Protein AF-F2LWE7-F1 (afdb_monomer)

Foldseek 3Di:
DEEAEAQLDQLLPQAQAAFEEAEDLPDQCLSVLSYDHYDNPDGPYYYYNDQPPGPHYDDDPDDADDAFEEEEFDASVVSSVVSNVPVSRHNYQYFHLKYKDWDDWDDDLPAQEEEEEDLVLLVLCVVPDPPCSCPNHAYEYEAPSRVVSVVVVVDDHPYYHHHDDDPVVVVVQLPDAQYEYRAAPDDDCSQVVRPRYDYIHTMYMDGDPCSLSRQLDAAGQEYEALALSSQVSNCVSVVHNVSLVRYNAYEYLDDRNQVSCVVVVHHHDYFPHNDPVRSVCVVVVD

Mean predicted aligned error: 6.1 Å

Structure (mmCIF, N/CA/C/O backbone):
data_AF-F2LWE7-F1
#
_entry.id   AF-F2LWE7-F1
#
loop_
_atom_site.group_PDB
_atom_site.id
_atom_site.type_symbol
_atom_site.label_atom_id
_atom_site.label_alt_id
_atom_site.label_comp_id
_atom_site.label_asym_id
_atom_site.label_entity_id
_atom_site.label_seq_id
_atom_site.pdbx_PDB_ins_code
_atom_site.Cartn_x
_atom_site.Cartn_y
_atom_site.Cartn_z
_atom_site.occupancy
_atom_site.B_iso_or_equiv
_atom_site.auth_seq_id
_atom_site.auth_comp_id
_atom_site.auth_asym_id
_atom_site.auth_atom_id
_atom_site.pdbx_PDB_model_num
ATOM 1 N N . MET A 1 1 ? 12.894 -23.315 -15.466 1.00 93.50 1 MET A N 1
ATOM 2 C CA . MET A 1 1 ? 12.042 -22.841 -16.584 1.00 93.50 1 MET A CA 1
ATOM 3 C C . MET A 1 1 ? 12.282 -21.354 -16.790 1.00 93.50 1 MET A C 1
ATOM 5 O O . MET A 1 1 ? 12.334 -20.634 -15.800 1.00 93.50 1 MET A O 1
ATOM 9 N N . ARG A 1 2 ? 12.442 -20.884 -18.025 1.00 96.00 2 ARG A N 1
ATOM 10 C CA . ARG A 1 2 ? 12.661 -19.473 -18.365 1.00 96.00 2 ARG A CA 1
ATOM 11 C C . ARG A 1 2 ? 11.415 -18.893 -19.034 1.00 96.00 2 ARG A C 1
ATOM 13 O O . ARG A 1 2 ? 10.915 -19.462 -20.002 1.00 96.00 2 ARG A O 1
ATOM 20 N N . ILE A 1 3 ? 10.922 -17.769 -18.517 1.00 96.81 3 ILE A N 1
ATOM 21 C CA . ILE A 1 3 ? 9.801 -17.027 -19.098 1.00 96.81 3 ILE A CA 1
ATOM 22 C C . ILE A 1 3 ? 10.301 -15.682 -19.626 1.00 96.81 3 ILE A C 1
ATOM 24 O O . ILE A 1 3 ? 10.761 -14.833 -18.859 1.00 96.81 3 ILE A O 1
ATOM 28 N N . GLY A 1 4 ? 10.159 -15.495 -20.933 1.00 96.88 4 GLY A N 1
ATOM 29 C CA . GLY A 1 4 ? 10.384 -14.233 -21.622 1.00 96.88 4 GLY A CA 1
ATOM 30 C C . GLY A 1 4 ? 9.152 -13.346 -21.548 1.00 96.88 4 GLY A C 1
ATOM 31 O O . GLY A 1 4 ? 8.049 -13.775 -21.890 1.00 96.88 4 GLY A O 1
ATOM 32 N N . VAL A 1 5 ? 9.325 -12.106 -21.109 1.00 95.56 5 VAL A N 1
ATOM 33 C CA . VAL A 1 5 ? 8.239 -11.137 -20.960 1.00 95.56 5 VAL A CA 1
ATOM 34 C C . VAL A 1 5 ? 8.552 -9.907 -21.791 1.00 95.56 5 VAL A C 1
ATOM 36 O O . VAL A 1 5 ? 9.535 -9.212 -21.544 1.00 95.56 5 VAL A O 1
ATOM 39 N N . ASP A 1 6 ? 7.687 -9.595 -22.749 1.00 92.31 6 ASP A N 1
ATOM 40 C CA . ASP A 1 6 ? 7.778 -8.357 -23.514 1.00 92.31 6 ASP A CA 1
ATOM 41 C C . ASP A 1 6 ? 7.734 -7.142 -22.574 1.00 92.31 6 ASP A C 1
ATOM 43 O O . ASP A 1 6 ? 6.830 -6.992 -21.746 1.00 92.31 6 ASP A O 1
ATOM 47 N N . ARG A 1 7 ? 8.712 -6.242 -22.718 1.00 89.12 7 ARG A N 1
ATOM 48 C CA . ARG A 1 7 ? 8.845 -5.030 -21.894 1.00 89.12 7 ARG A CA 1
ATOM 49 C C . ARG A 1 7 ? 7.626 -4.109 -21.927 1.00 89.12 7 ARG A C 1
ATOM 51 O O . ARG A 1 7 ? 7.433 -3.314 -21.012 1.00 89.12 7 ARG A O 1
ATOM 58 N N . HIS A 1 8 ? 6.810 -4.197 -22.970 1.00 87.94 8 HIS A N 1
ATOM 59 C CA . HIS A 1 8 ? 5.606 -3.404 -23.179 1.00 87.94 8 HIS A CA 1
ATOM 60 C C . HIS A 1 8 ? 4.324 -4.135 -22.764 1.00 87.94 8 HIS A C 1
ATOM 62 O O . HIS A 1 8 ? 3.244 -3.547 -22.842 1.00 87.94 8 HIS A O 1
ATOM 68 N N . LEU A 1 9 ? 4.406 -5.388 -22.302 1.00 91.25 9 LEU A N 1
ATOM 69 C CA . LEU A 1 9 ? 3.257 -6.118 -21.771 1.0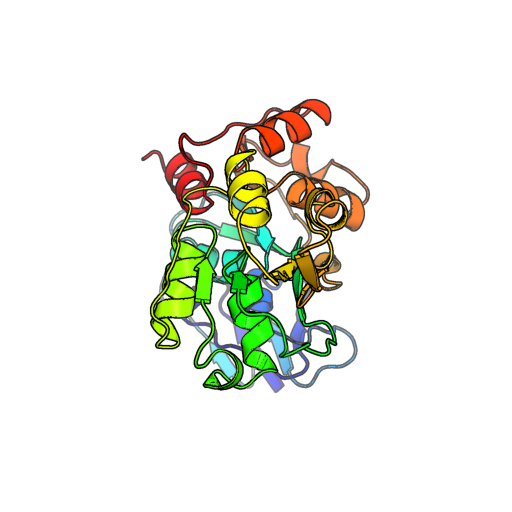0 91.25 9 LEU A CA 1
ATOM 70 C C . LEU A 1 9 ? 2.671 -5.367 -20.570 1.00 91.25 9 LEU A C 1
ATOM 72 O O . LEU A 1 9 ? 3.398 -5.074 -19.625 1.00 91.25 9 LEU A O 1
ATOM 76 N N . SER A 1 10 ? 1.371 -5.066 -20.563 1.00 91.31 10 SER A N 1
ATOM 77 C CA . SER A 1 10 ? 0.727 -4.526 -19.356 1.00 91.31 10 SER A CA 1
ATOM 78 C C . SER A 1 10 ? 0.723 -5.578 -18.244 1.00 91.31 10 SER A C 1
ATOM 80 O O . SER A 1 10 ? 0.410 -6.751 -18.473 1.00 91.31 10 SER A O 1
ATOM 82 N N . LEU A 1 11 ? 1.007 -5.146 -17.014 1.00 94.81 11 LEU A N 1
ATOM 83 C CA . LEU A 1 11 ? 0.999 -5.978 -15.815 1.00 94.81 11 LEU A CA 1
ATOM 84 C C . LEU A 1 11 ? -0.356 -6.664 -15.625 1.00 94.81 11 LEU A C 1
ATOM 86 O O . LEU A 1 11 ? -0.426 -7.726 -15.003 1.00 94.81 11 LEU A O 1
ATOM 90 N N . ARG A 1 12 ? -1.446 -6.113 -16.180 1.00 93.19 12 ARG A N 1
ATOM 91 C CA . ARG A 1 12 ? -2.775 -6.733 -16.107 1.00 93.19 12 ARG A CA 1
ATOM 92 C C . ARG A 1 12 ? -2.836 -8.121 -16.738 1.00 93.19 12 ARG A C 1
ATOM 94 O O . ARG A 1 12 ? -3.573 -8.958 -16.228 1.00 93.19 12 ARG A O 1
ATOM 101 N N . PHE A 1 13 ? -2.021 -8.375 -17.760 1.00 92.88 13 PHE A N 1
ATOM 102 C CA . PHE A 1 13 ? -1.948 -9.661 -18.459 1.00 92.88 13 PHE A CA 1
ATOM 103 C C . PHE A 1 13 ? -0.868 -10.595 -17.910 1.00 92.88 13 PHE A C 1
ATOM 105 O O . PHE A 1 13 ? -0.841 -11.772 -18.258 1.00 92.88 13 PHE A O 1
ATOM 112 N N . PHE A 1 14 ? 0.012 -10.096 -17.042 1.00 95.25 14 PHE A N 1
ATOM 113 C CA . PHE A 1 14 ? 1.017 -10.925 -16.393 1.00 95.25 14 PHE A CA 1
ATOM 114 C C . PHE A 1 14 ? 0.385 -11.735 -15.239 1.00 95.25 14 PHE A C 1
ATOM 116 O O . PHE A 1 14 ? -0.351 -11.156 -14.424 1.00 95.25 14 PHE A O 1
ATOM 123 N N . PRO A 1 15 ? 0.616 -13.059 -15.157 1.00 94.44 15 PRO A N 1
ATOM 124 C CA . PRO A 1 15 ? 0.019 -13.908 -14.128 1.00 94.44 15 PRO A CA 1
ATOM 125 C C . PRO A 1 15 ? 0.669 -13.703 -12.752 1.00 94.44 15 PRO A C 1
ATOM 127 O O . PRO A 1 15 ? 1.770 -13.172 -12.636 1.00 94.44 15 PRO A O 1
ATOM 130 N N . ASN A 1 16 ? -0.013 -14.157 -11.697 1.00 95.50 16 ASN A N 1
ATOM 131 C CA . ASN A 1 16 ? 0.610 -14.302 -10.380 1.00 95.5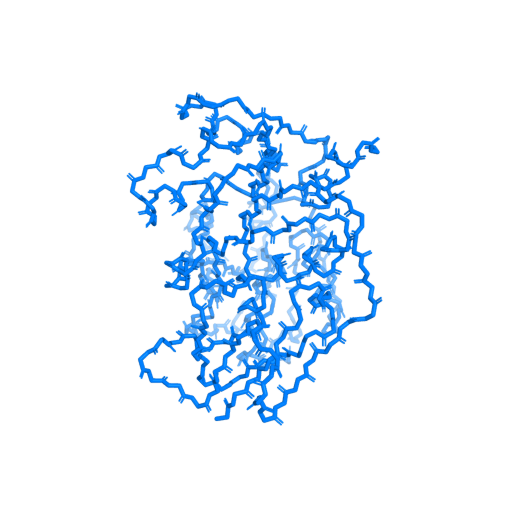0 16 ASN A CA 1
ATOM 132 C C . ASN A 1 16 ? 1.503 -15.548 -10.365 1.00 95.50 16 ASN A C 1
ATOM 134 O O . ASN A 1 16 ? 1.083 -16.606 -10.834 1.00 95.50 16 ASN A O 1
ATOM 138 N N . ILE A 1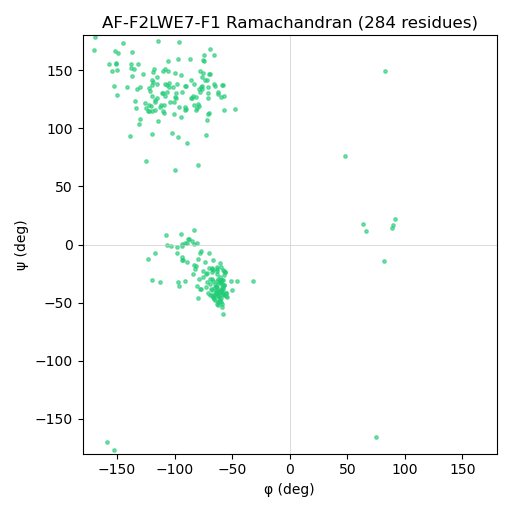 17 ? 2.701 -15.430 -9.791 1.00 95.06 17 ILE A N 1
ATOM 139 C CA . ILE A 1 17 ? 3.690 -16.506 -9.701 1.00 95.06 17 ILE A CA 1
ATOM 140 C C . ILE A 1 17 ? 4.011 -16.782 -8.226 1.00 95.06 17 ILE A C 1
ATOM 142 O O . ILE A 1 17 ? 4.494 -15.906 -7.505 1.00 95.06 17 ILE A O 1
ATOM 146 N N . ASP A 1 18 ? 3.737 -18.012 -7.784 1.00 93.50 18 ASP A N 1
ATOM 147 C CA . ASP A 1 18 ? 3.892 -18.462 -6.384 1.00 93.50 18 ASP A CA 1
ATOM 148 C C . ASP A 1 18 ? 5.085 -19.420 -6.172 1.00 93.50 18 ASP A C 1
ATOM 150 O O . ASP A 1 18 ? 5.250 -20.006 -5.108 1.00 93.50 18 ASP A O 1
ATOM 154 N N . VAL A 1 19 ? 5.931 -19.600 -7.190 1.00 94.12 19 VAL A N 1
ATOM 155 C CA . VAL A 1 19 ? 7.186 -20.378 -7.098 1.00 94.12 19 VAL A CA 1
ATOM 156 C C . VAL A 1 19 ? 8.380 -19.459 -6.829 1.00 94.12 19 VAL A C 1
ATOM 158 O O . VAL A 1 19 ? 8.212 -18.237 -6.829 1.00 94.12 19 VAL A O 1
ATOM 161 N N . LYS A 1 20 ? 9.582 -20.007 -6.595 1.00 95.50 20 LYS A N 1
ATOM 162 C CA . LYS A 1 20 ? 10.792 -19.179 -6.470 1.00 95.50 20 LYS A CA 1
ATOM 163 C C . LYS A 1 20 ? 11.184 -18.595 -7.825 1.00 95.50 20 LYS A C 1
ATOM 165 O O . LYS A 1 20 ? 11.344 -19.338 -8.796 1.00 95.50 20 LYS A O 1
ATOM 170 N N . VAL A 1 21 ? 11.335 -17.274 -7.882 1.00 96.81 21 VAL A N 1
ATOM 171 C CA . VAL A 1 21 ? 11.549 -16.509 -9.114 1.00 96.81 21 VAL A CA 1
ATOM 172 C C . VAL A 1 21 ? 12.901 -15.806 -9.100 1.00 96.81 21 VAL A C 1
ATOM 174 O O . VAL A 1 21 ? 13.112 -14.870 -8.331 1.00 96.81 21 VAL A O 1
ATOM 177 N N . GLY A 1 22 ? 13.770 -16.206 -10.022 1.00 96.69 22 GLY A N 1
ATOM 178 C CA . GLY A 1 22 ? 14.940 -15.445 -10.442 1.00 96.69 22 GLY A CA 1
ATOM 179 C C . GLY A 1 22 ? 14.568 -14.469 -11.549 1.00 96.69 22 GLY A C 1
ATOM 180 O O . GLY A 1 22 ? 13.533 -14.614 -12.205 1.00 96.69 22 GLY A O 1
ATOM 181 N N . PHE A 1 23 ? 15.384 -13.443 -11.757 1.00 96.38 23 PHE A N 1
ATOM 182 C CA . PHE A 1 23 ? 15.072 -12.408 -12.736 1.00 96.38 23 PHE A CA 1
ATOM 183 C C . PHE A 1 23 ? 16.320 -11.779 -13.345 1.00 96.38 23 PHE A C 1
ATOM 185 O O . PHE A 1 23 ? 17.353 -11.650 -12.702 1.00 96.38 23 PHE A O 1
ATOM 192 N N . GLU A 1 24 ? 16.221 -11.327 -14.586 1.00 94.62 24 GLU A N 1
ATOM 193 C CA . GLU A 1 24 ? 17.289 -10.583 -15.245 1.00 94.62 24 GLU A CA 1
ATOM 194 C C . GLU A 1 24 ? 17.465 -9.185 -14.622 1.00 94.62 24 GLU A C 1
ATOM 196 O O . GLU A 1 24 ? 16.504 -8.544 -14.181 1.00 94.62 24 GLU A O 1
ATOM 201 N N . ASN A 1 25 ? 18.699 -8.672 -14.591 1.00 90.38 25 ASN A N 1
ATOM 202 C CA . ASN A 1 25 ? 18.999 -7.375 -13.974 1.00 90.38 25 ASN A CA 1
ATOM 203 C C . ASN A 1 25 ? 18.187 -6.223 -14.587 1.00 90.38 25 ASN A C 1
ATOM 205 O O . ASN A 1 25 ? 17.613 -5.426 -13.845 1.00 90.38 25 ASN A O 1
ATOM 209 N N . ASN A 1 26 ? 18.076 -6.188 -15.915 1.00 90.12 26 ASN A N 1
ATOM 210 C CA . ASN A 1 26 ? 17.328 -5.184 -16.681 1.00 90.12 26 ASN A CA 1
ATOM 211 C C . ASN A 1 26 ? 15.805 -5.445 -16.731 1.00 90.12 26 ASN A C 1
ATOM 213 O O . ASN A 1 26 ? 15.097 -4.684 -17.388 1.00 90.12 26 ASN A O 1
ATOM 217 N N . LEU A 1 27 ? 15.298 -6.506 -16.082 1.00 94.06 27 LEU A N 1
ATOM 218 C CA . LEU A 1 27 ? 13.866 -6.793 -16.046 1.00 94.06 27 LEU A CA 1
ATOM 219 C C . LEU A 1 27 ? 13.138 -5.644 -15.352 1.00 94.06 27 LEU A C 1
ATOM 221 O O . LEU A 1 27 ? 13.486 -5.285 -14.220 1.00 94.06 27 LEU A O 1
ATOM 225 N N . ASP A 1 28 ? 12.088 -5.141 -15.994 1.00 93.00 28 ASP A N 1
ATOM 226 C CA . ASP A 1 28 ? 11.162 -4.184 -15.411 1.00 93.00 28 ASP A CA 1
ATOM 227 C C . ASP A 1 28 ? 10.551 -4.761 -14.127 1.00 93.00 28 ASP A C 1
ATOM 229 O O . ASP A 1 28 ? 9.840 -5.775 -14.112 1.00 93.00 28 ASP A O 1
ATOM 233 N N . LYS A 1 29 ? 10.852 -4.096 -13.011 1.00 94.06 29 LYS A N 1
ATOM 234 C CA . LYS A 1 29 ? 10.517 -4.580 -11.673 1.00 94.06 29 LYS A CA 1
ATOM 235 C C . LYS A 1 29 ? 9.012 -4.619 -11.429 1.00 94.06 29 LYS A C 1
ATOM 237 O O . LYS A 1 29 ? 8.584 -5.307 -10.505 1.00 94.06 29 LYS A O 1
ATOM 242 N N . ARG A 1 30 ? 8.176 -3.999 -12.271 1.00 94.88 30 ARG A N 1
ATOM 243 C CA . ARG A 1 30 ? 6.719 -4.148 -12.148 1.00 94.88 30 ARG A CA 1
ATOM 244 C C . ARG A 1 30 ? 6.236 -5.585 -12.284 1.00 94.88 30 ARG A C 1
ATOM 246 O O . ARG A 1 30 ? 5.296 -5.957 -11.590 1.00 94.88 30 ARG A O 1
ATOM 253 N N . PHE A 1 31 ? 6.900 -6.423 -13.081 1.00 96.12 31 PHE A N 1
ATOM 254 C CA . PHE A 1 31 ? 6.537 -7.843 -13.186 1.00 96.12 31 PHE A CA 1
ATOM 255 C C . PHE A 1 31 ? 6.806 -8.609 -11.885 1.00 96.12 31 PHE A C 1
ATOM 257 O O . PHE A 1 31 ? 6.058 -9.521 -11.527 1.00 96.12 31 PHE A O 1
ATOM 264 N N . LEU A 1 32 ? 7.806 -8.178 -11.110 1.00 95.88 32 LEU A N 1
ATOM 265 C CA . LEU A 1 32 ? 8.104 -8.758 -9.803 1.00 95.88 32 LEU A CA 1
ATOM 266 C C . LEU A 1 32 ? 7.007 -8.486 -8.767 1.00 95.88 32 LEU A C 1
ATOM 268 O O . LEU A 1 32 ? 6.872 -9.256 -7.823 1.00 95.88 32 LEU A O 1
ATOM 272 N N . LEU A 1 33 ? 6.158 -7.468 -8.959 1.00 95.62 33 LEU A N 1
ATOM 273 C CA . LEU A 1 33 ? 5.026 -7.209 -8.059 1.00 95.62 33 LEU A CA 1
ATOM 274 C C . LEU A 1 33 ? 4.074 -8.408 -7.944 1.00 95.62 33 LEU A C 1
ATOM 276 O O . LEU A 1 33 ? 3.474 -8.615 -6.893 1.00 95.62 33 LEU A O 1
ATOM 280 N N . LYS A 1 34 ? 3.952 -9.211 -9.007 1.00 95.69 34 LYS A N 1
ATOM 281 C CA . LYS A 1 34 ? 3.113 -10.418 -9.048 1.00 95.69 34 LYS A CA 1
ATOM 282 C C . LYS A 1 34 ? 3.872 -11.710 -8.722 1.00 95.69 34 LYS A C 1
ATOM 284 O O . LYS A 1 34 ? 3.314 -12.798 -8.858 1.00 95.69 34 LYS A O 1
ATOM 289 N N . CYS A 1 35 ? 5.116 -11.597 -8.263 1.00 94.81 35 CYS A N 1
ATOM 290 C CA . CYS A 1 35 ? 5.940 -12.707 -7.793 1.00 94.81 35 CYS A CA 1
ATOM 291 C C . CYS A 1 35 ? 6.021 -12.678 -6.258 1.00 94.81 35 CYS A C 1
ATOM 293 O O . CYS A 1 35 ? 6.142 -11.609 -5.654 1.00 94.81 35 CYS A O 1
ATOM 295 N N . LYS A 1 36 ? 5.936 -13.847 -5.613 1.00 87.75 36 LYS A N 1
ATOM 296 C CA . LYS A 1 36 ? 5.974 -13.951 -4.140 1.00 87.75 36 LYS A CA 1
ATOM 297 C C . LYS A 1 36 ? 7.342 -14.296 -3.550 1.00 87.75 36 LYS A C 1
ATOM 299 O O . LYS A 1 36 ? 7.628 -13.862 -2.445 1.00 87.75 36 LYS A O 1
ATOM 304 N N . ASN A 1 37 ? 8.166 -15.072 -4.254 1.00 88.31 37 ASN A N 1
ATOM 305 C CA . ASN A 1 37 ? 9.415 -15.622 -3.713 1.00 88.31 37 ASN A CA 1
ATOM 306 C C . ASN A 1 37 ? 10.601 -15.245 -4.608 1.00 88.31 37 ASN A C 1
ATOM 308 O O . ASN A 1 37 ? 11.109 -16.075 -5.355 1.00 88.31 37 ASN A O 1
ATOM 312 N N . ILE A 1 38 ? 10.992 -13.974 -4.593 1.00 92.69 38 ILE A N 1
ATOM 313 C CA . ILE A 1 38 ? 12.023 -13.448 -5.492 1.00 92.69 38 ILE A CA 1
ATOM 314 C C . ILE A 1 38 ? 13.425 -13.739 -4.930 1.00 92.69 38 ILE A C 1
ATOM 316 O O . ILE A 1 38 ? 13.758 -13.266 -3.844 1.00 92.69 38 ILE A O 1
ATOM 320 N N . ASP A 1 39 ? 14.248 -14.472 -5.681 1.00 90.25 39 ASP A N 1
ATOM 321 C CA . ASP A 1 39 ? 15.609 -14.875 -5.301 1.00 90.25 39 ASP A CA 1
ATOM 322 C C . ASP A 1 39 ? 16.490 -15.019 -6.556 1.00 90.25 39 ASP A C 1
ATOM 324 O O . ASP A 1 39 ? 16.106 -15.673 -7.523 1.00 90.25 39 ASP A O 1
ATOM 328 N N . GLN A 1 40 ? 17.660 -14.377 -6.561 1.00 86.19 40 GLN A N 1
ATOM 329 C CA . GLN A 1 40 ? 18.588 -14.383 -7.700 1.00 86.19 40 GLN A CA 1
ATOM 330 C C . GLN A 1 40 ? 19.420 -15.666 -7.795 1.00 86.19 40 GLN A C 1
ATOM 332 O O . GLN A 1 40 ? 19.793 -16.070 -8.895 1.00 86.19 40 GLN A O 1
ATOM 337 N N . ASP A 1 41 ? 19.699 -16.306 -6.662 1.00 88.06 41 ASP A N 1
ATOM 338 C CA . ASP A 1 41 ? 20.669 -17.392 -6.561 1.00 88.06 41 ASP A CA 1
ATOM 339 C C . ASP A 1 41 ? 19.987 -18.764 -6.640 1.00 88.06 41 ASP A C 1
ATOM 341 O O . ASP A 1 41 ? 20.534 -19.704 -7.218 1.00 88.06 41 ASP A O 1
ATOM 345 N N . GLN A 1 42 ? 18.781 -18.894 -6.073 1.00 91.69 42 GLN A N 1
ATOM 346 C CA . GLN A 1 42 ? 18.032 -20.154 -6.041 1.00 91.69 42 GLN A CA 1
ATOM 347 C C . GLN A 1 42 ? 16.584 -19.975 -6.503 1.00 91.69 42 GLN A C 1
ATOM 349 O O . GLN A 1 42 ? 15.721 -19.542 -5.739 1.00 91.69 42 GLN A O 1
ATOM 354 N N . TYR A 1 43 ? 16.296 -20.395 -7.736 1.00 95.25 43 TYR A N 1
ATOM 355 C CA . TYR A 1 43 ? 14.986 -20.223 -8.360 1.00 95.25 43 TYR A CA 1
ATOM 356 C C . TYR A 1 43 ? 14.502 -21.458 -9.127 1.00 95.25 43 TYR A C 1
ATOM 358 O O . TYR A 1 43 ? 15.288 -22.219 -9.688 1.00 95.25 43 TYR A O 1
ATOM 366 N N . ASP A 1 44 ? 13.179 -21.605 -9.207 1.00 95.81 44 ASP A N 1
ATOM 367 C CA . ASP A 1 44 ? 12.506 -22.617 -10.034 1.00 95.81 44 ASP A CA 1
ATOM 368 C C . ASP A 1 44 ? 12.189 -22.053 -11.437 1.00 95.81 44 ASP A C 1
ATOM 370 O O . ASP A 1 44 ? 12.180 -22.756 -12.460 1.00 95.81 44 ASP A O 1
ATOM 374 N N . LEU A 1 45 ? 11.937 -20.741 -11.483 1.00 96.38 45 LEU A N 1
ATOM 375 C CA . LEU A 1 45 ? 11.509 -19.981 -12.651 1.00 96.38 45 LEU A CA 1
ATOM 376 C C . LEU A 1 45 ? 12.383 -18.737 -12.816 1.00 96.38 45 LEU A C 1
ATOM 378 O O . LEU A 1 45 ? 12.625 -18.028 -11.847 1.00 96.38 45 LEU A O 1
ATOM 382 N N . PHE A 1 46 ? 12.829 -18.446 -14.036 1.00 96.62 46 PHE A N 1
ATOM 383 C CA . PHE A 1 46 ? 13.625 -17.257 -14.345 1.00 96.62 46 PHE A CA 1
ATOM 384 C C . PHE A 1 46 ? 12.873 -16.309 -15.286 1.00 96.62 46 PHE A C 1
ATOM 386 O O . PHE A 1 46 ? 12.439 -16.733 -16.358 1.00 96.62 46 PHE A O 1
ATOM 393 N N . LEU A 1 47 ? 12.724 -15.040 -14.900 1.00 97.19 47 LEU A N 1
ATOM 394 C CA . LEU A 1 47 ? 12.081 -13.987 -15.696 1.00 97.19 47 LEU A CA 1
ATOM 395 C C . LEU A 1 47 ? 13.106 -13.128 -16.440 1.00 97.19 47 LEU A C 1
ATOM 397 O O . LEU A 1 47 ? 14.120 -12.728 -15.876 1.00 97.19 47 LEU A O 1
ATOM 401 N N . THR A 1 48 ? 12.824 -12.786 -17.693 1.00 96.25 48 THR A N 1
ATOM 402 C CA . THR A 1 48 ? 13.736 -12.013 -18.553 1.00 96.25 48 THR A CA 1
ATOM 403 C C . THR A 1 48 ? 12.955 -11.192 -19.580 1.00 96.25 48 THR A C 1
ATOM 405 O O . THR A 1 48 ? 11.813 -11.529 -19.895 1.00 96.25 48 THR A O 1
ATOM 408 N N . HIS A 1 49 ? 13.552 -10.112 -20.092 1.00 94.94 49 HIS A N 1
ATOM 409 C CA . HIS A 1 49 ? 12.992 -9.391 -21.245 1.00 94.94 49 HIS A CA 1
ATOM 410 C C . HIS A 1 49 ? 13.369 -10.009 -22.589 1.00 94.94 49 HIS A C 1
ATOM 412 O O . HIS A 1 49 ? 12.717 -9.731 -23.595 1.00 94.94 49 HIS A O 1
ATOM 418 N N . ASP A 1 50 ? 14.396 -10.850 -22.607 1.00 92.31 50 ASP A N 1
ATOM 419 C CA . ASP A 1 50 ? 14.739 -11.667 -23.758 1.00 92.31 50 ASP A CA 1
ATOM 420 C C . ASP A 1 50 ? 13.671 -12.752 -23.942 1.00 92.31 50 ASP A C 1
ATOM 422 O O . ASP A 1 50 ?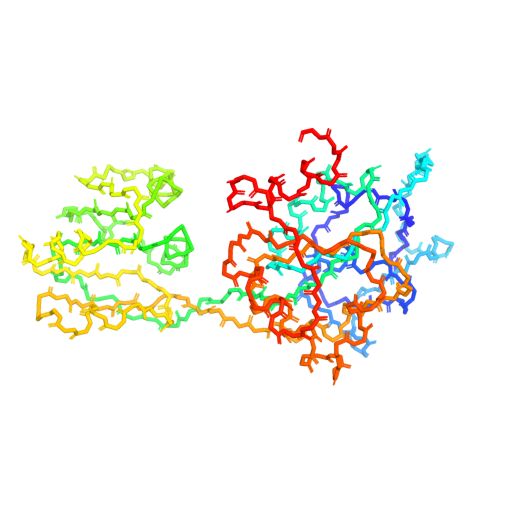 13.477 -13.616 -23.088 1.00 92.31 50 ASP A O 1
ATOM 426 N N . VAL A 1 51 ? 12.926 -12.659 -25.042 1.00 90.62 51 VAL A N 1
ATOM 427 C CA . VAL A 1 51 ? 11.862 -13.609 -25.390 1.00 90.62 51 VAL A CA 1
ATOM 428 C C . VAL A 1 51 ? 12.363 -14.746 -26.276 1.00 90.62 51 VAL A C 1
ATOM 430 O O . VAL A 1 51 ? 11.654 -15.742 -26.438 1.00 90.62 51 VAL A O 1
ATOM 433 N N . GLU A 1 52 ? 13.563 -14.628 -26.844 1.00 90.25 52 GLU A N 1
ATOM 434 C CA . GLU A 1 52 ? 14.119 -15.634 -27.740 1.00 90.25 52 GLU A CA 1
ATOM 435 C C . GLU A 1 52 ? 14.641 -16.832 -26.937 1.00 90.25 52 GLU A C 1
ATOM 437 O O . GLU A 1 52 ? 15.266 -16.700 -25.888 1.00 90.25 52 GLU A O 1
ATOM 442 N N . GLY A 1 53 ? 14.334 -18.047 -27.401 1.00 85.88 53 GLY A N 1
ATOM 443 C CA . GLY A 1 53 ? 14.795 -19.279 -26.748 1.00 85.88 53 GLY A CA 1
ATOM 444 C C . GLY A 1 53 ? 14.226 -19.542 -25.345 1.00 85.88 53 GLY A C 1
ATOM 445 O O . GLY A 1 53 ? 14.723 -20.430 -24.656 1.00 85.88 53 GLY A O 1
ATOM 446 N N . CYS A 1 54 ? 13.203 -18.800 -24.906 1.00 93.50 54 CYS A N 1
ATOM 447 C CA . CYS A 1 54 ? 12.506 -19.060 -23.645 1.00 93.50 54 CYS A CA 1
ATOM 448 C C . CYS A 1 54 ? 11.513 -20.225 -23.759 1.00 93.50 54 CYS A C 1
ATOM 450 O O . CYS A 1 54 ? 10.883 -20.412 -24.799 1.00 93.50 54 CYS A O 1
ATOM 452 N N . ASP A 1 55 ? 11.310 -20.952 -22.652 1.00 96.06 55 ASP A N 1
ATOM 453 C CA . ASP A 1 55 ? 10.322 -22.039 -22.571 1.00 96.06 55 ASP A CA 1
ATOM 454 C C . ASP A 1 55 ? 8.892 -21.504 -22.759 1.00 96.06 55 ASP A C 1
ATOM 456 O O . ASP A 1 55 ? 8.037 -22.144 -23.369 1.00 96.06 55 ASP A O 1
ATOM 460 N N . ILE A 1 56 ? 8.634 -20.307 -22.222 1.00 94.44 56 ILE A N 1
ATOM 461 C CA . ILE A 1 56 ? 7.371 -19.577 -22.344 1.00 94.44 56 ILE A CA 1
ATOM 462 C C . ILE A 1 56 ? 7.701 -18.136 -22.727 1.00 94.44 56 ILE A C 1
ATOM 464 O O . ILE A 1 56 ? 8.559 -17.516 -22.104 1.00 94.44 56 ILE A O 1
ATOM 468 N N . SER A 1 57 ? 7.000 -17.572 -23.709 1.00 93.25 57 SER A N 1
ATOM 469 C CA . SER A 1 57 ? 7.085 -16.144 -24.028 1.00 93.25 57 SER A CA 1
ATOM 470 C C . SER A 1 57 ? 5.712 -15.479 -23.939 1.00 93.25 57 SER A C 1
ATOM 472 O O . SER A 1 57 ? 4.712 -16.008 -24.426 1.00 93.25 57 SER A O 1
ATOM 474 N N . ILE A 1 58 ? 5.656 -14.310 -23.298 1.00 92.31 58 ILE A N 1
ATOM 475 C CA . ILE A 1 58 ? 4.450 -13.487 -23.183 1.00 92.31 58 ILE A CA 1
ATOM 476 C C . ILE A 1 58 ? 4.697 -12.188 -23.948 1.00 92.31 58 ILE A C 1
ATOM 478 O O . ILE A 1 58 ? 5.444 -11.323 -23.494 1.00 92.31 58 ILE A O 1
ATOM 482 N N . ASN A 1 59 ? 4.069 -12.066 -25.118 1.00 89.94 59 ASN A N 1
ATOM 483 C CA . ASN A 1 59 ? 4.320 -10.987 -26.075 1.00 89.94 59 ASN A CA 1
ATOM 484 C C . ASN A 1 59 ? 3.142 -10.010 -26.174 1.00 89.94 59 ASN A C 1
ATOM 486 O O . ASN A 1 59 ? 1.984 -10.412 -26.044 1.00 89.94 59 ASN A O 1
ATOM 490 N N . SER A 1 60 ? 3.427 -8.737 -26.468 1.00 83.75 60 SER A N 1
ATOM 491 C CA . SER A 1 60 ? 2.417 -7.709 -26.744 1.00 83.75 60 SER A CA 1
ATOM 492 C C . SER A 1 60 ? 2.529 -7.214 -28.187 1.00 83.75 60 SER A C 1
ATOM 494 O O . SER A 1 60 ? 3.615 -7.080 -28.737 1.00 83.75 60 SER A O 1
ATOM 496 N N . LYS A 1 61 ? 1.394 -6.902 -28.826 1.00 77.25 61 LYS A N 1
ATOM 497 C CA . LYS A 1 61 ? 1.376 -6.238 -30.148 1.00 77.25 61 LYS A CA 1
ATOM 498 C C . LYS A 1 61 ? 1.273 -4.714 -30.049 1.00 77.25 61 LYS A C 1
ATOM 500 O O . LYS A 1 61 ? 1.237 -4.032 -31.070 1.00 77.25 61 LYS A O 1
ATOM 505 N N . ILE A 1 62 ? 1.189 -4.180 -28.832 1.00 69.06 62 ILE A N 1
ATOM 506 C CA . ILE A 1 62 ? 0.945 -2.763 -28.574 1.00 69.06 62 ILE A CA 1
ATOM 507 C C . ILE A 1 62 ? 2.287 -2.073 -28.341 1.00 69.06 62 ILE A C 1
ATOM 509 O O . ILE A 1 62 ? 2.989 -2.382 -27.381 1.00 69.06 62 ILE A O 1
ATOM 513 N N . ARG A 1 63 ? 2.626 -1.109 -29.203 1.00 60.16 63 ARG A N 1
ATOM 514 C CA . ARG A 1 63 ? 3.738 -0.181 -28.970 1.00 60.16 63 ARG A CA 1
ATOM 515 C C . ARG A 1 63 ? 3.194 1.057 -28.256 1.00 60.16 63 ARG A C 1
ATOM 517 O O . ARG A 1 63 ? 2.354 1.742 -28.839 1.00 60.16 63 ARG A O 1
ATOM 524 N N . PRO A 1 64 ? 3.611 1.342 -27.015 1.00 58.78 64 PRO A N 1
ATOM 525 C CA . PRO A 1 64 ? 3.128 2.521 -26.317 1.00 58.78 64 PRO A CA 1
ATOM 526 C C . PRO A 1 64 ? 3.678 3.817 -26.931 1.00 58.78 64 PRO A C 1
ATOM 528 O O . PRO A 1 64 ? 4.813 3.859 -27.406 1.00 58.78 64 PRO A O 1
ATOM 531 N N . PHE A 1 65 ? 2.867 4.877 -26.883 1.00 66.69 65 PHE A N 1
ATOM 532 C CA . PHE A 1 65 ? 3.318 6.263 -27.052 1.00 66.69 65 PHE A CA 1
ATOM 533 C C . PHE A 1 65 ? 4.227 6.671 -25.885 1.00 66.69 65 PHE A C 1
ATOM 535 O O . PHE A 1 65 ? 4.247 5.984 -24.868 1.00 66.69 65 PHE A O 1
ATOM 542 N N . TYR A 1 66 ? 4.993 7.760 -26.032 1.00 61.06 66 TYR A N 1
ATOM 543 C CA . TYR A 1 66 ? 5.905 8.256 -24.993 1.00 61.06 66 TYR A CA 1
ATOM 544 C C . TYR A 1 66 ? 5.206 8.311 -23.625 1.00 61.06 66 TYR A C 1
ATOM 546 O O . TYR A 1 66 ? 4.227 9.036 -23.454 1.00 61.06 66 TYR A O 1
ATOM 554 N N . LYS A 1 67 ? 5.707 7.521 -22.673 1.00 75.62 67 LYS A N 1
ATOM 555 C CA . LYS A 1 67 ? 5.155 7.405 -21.325 1.00 75.62 67 LYS A CA 1
ATOM 556 C C . LYS A 1 67 ? 5.980 8.263 -20.381 1.00 75.62 67 LYS A C 1
ATOM 558 O O . LYS A 1 67 ? 7.195 8.093 -20.315 1.00 75.62 67 LYS A O 1
ATOM 563 N N . GLY A 1 68 ? 5.330 9.143 -19.623 1.00 90.25 68 GLY A N 1
ATOM 564 C CA . GLY A 1 68 ? 5.995 9.787 -18.491 1.00 90.25 68 GLY A CA 1
ATOM 565 C C . GLY A 1 68 ? 6.498 8.721 -17.511 1.00 90.25 68 GLY A C 1
ATOM 566 O O . GLY A 1 68 ? 5.792 7.740 -17.249 1.00 90.25 68 GLY A O 1
ATOM 567 N N . ARG A 1 69 ? 7.714 8.882 -16.986 1.00 94.75 69 ARG A N 1
ATOM 568 C CA . ARG A 1 69 ? 8.293 7.935 -16.020 1.00 94.75 69 ARG A CA 1
ATOM 569 C C . ARG A 1 69 ? 7.826 8.295 -14.615 1.00 94.75 69 ARG A C 1
ATOM 571 O O . ARG A 1 69 ? 8.003 9.431 -14.173 1.00 94.75 69 ARG A O 1
ATOM 578 N N . VAL A 1 70 ? 7.245 7.326 -13.911 1.00 96.31 70 VAL A N 1
ATOM 579 C CA . VAL A 1 70 ? 6.665 7.524 -12.575 1.00 96.31 70 VAL A CA 1
ATOM 580 C C . VAL A 1 70 ? 7.368 6.621 -11.575 1.00 96.31 70 VAL A C 1
ATOM 582 O O . VAL A 1 70 ? 7.227 5.405 -11.651 1.00 96.31 70 VAL A O 1
ATOM 585 N N . LEU A 1 71 ? 8.079 7.197 -10.607 1.00 97.31 71 LEU A N 1
ATOM 586 C CA . LEU A 1 71 ? 8.516 6.459 -9.424 1.00 97.31 71 LEU A CA 1
ATOM 587 C C . LEU A 1 71 ? 7.338 6.378 -8.453 1.00 97.31 71 LEU A C 1
ATOM 589 O O . LEU A 1 71 ? 6.863 7.410 -7.983 1.00 97.31 71 LEU A O 1
ATOM 593 N N . PHE A 1 72 ? 6.856 5.181 -8.137 1.00 97.25 72 PHE A N 1
ATOM 594 C CA . PHE A 1 72 ? 5.686 5.016 -7.275 1.00 97.25 72 PHE A CA 1
ATOM 595 C C . PHE A 1 72 ? 6.023 4.167 -6.051 1.00 97.25 72 PHE A C 1
ATOM 597 O O . PHE A 1 72 ? 6.322 2.983 -6.172 1.00 97.25 72 PHE A O 1
ATOM 604 N N . SER A 1 73 ? 5.962 4.778 -4.865 1.00 96.50 73 SER A N 1
ATOM 605 C CA . SER A 1 73 ? 6.253 4.129 -3.587 1.00 96.50 73 SER A CA 1
ATOM 606 C C . SER A 1 73 ? 4.989 3.955 -2.756 1.00 96.50 73 SER A C 1
ATOM 608 O O . SER A 1 73 ? 4.376 4.939 -2.320 1.00 96.50 73 SER A O 1
ATOM 610 N N . ALA A 1 74 ? 4.610 2.699 -2.528 1.00 95.50 74 ALA A N 1
ATOM 611 C CA . ALA A 1 74 ? 3.439 2.325 -1.743 1.00 95.50 74 ALA A CA 1
ATOM 612 C C . ALA A 1 74 ? 3.547 0.878 -1.234 1.00 95.50 74 ALA A C 1
ATOM 614 O O . ALA A 1 74 ? 4.603 0.244 -1.321 1.00 95.50 74 ALA A O 1
ATOM 615 N N . ASN A 1 75 ? 2.445 0.354 -0.687 1.00 93.56 75 ASN A N 1
ATOM 616 C CA . ASN A 1 75 ? 2.352 -1.069 -0.378 1.00 93.56 75 ASN A CA 1
ATOM 617 C C . ASN A 1 75 ? 2.153 -1.921 -1.640 1.00 93.56 75 ASN A C 1
ATOM 619 O O . ASN A 1 75 ? 1.669 -1.425 -2.658 1.00 93.56 75 ASN A O 1
ATOM 623 N N . LYS A 1 76 ? 2.509 -3.210 -1.559 1.00 92.81 76 LYS A N 1
ATOM 624 C CA . LYS A 1 76 ? 2.491 -4.140 -2.702 1.00 92.81 76 LYS A CA 1
ATOM 625 C C . LYS A 1 76 ? 1.128 -4.219 -3.396 1.00 92.81 76 LYS A C 1
ATOM 627 O O . LYS A 1 76 ? 1.078 -4.206 -4.622 1.00 92.81 76 LYS A O 1
ATOM 632 N N . GLU A 1 77 ? 0.029 -4.249 -2.642 1.00 92.31 77 GLU A N 1
ATOM 633 C CA . GLU A 1 77 ? -1.318 -4.329 -3.225 1.00 92.31 77 GLU A CA 1
ATOM 634 C C . GLU A 1 77 ? -1.682 -3.074 -4.022 1.00 92.31 77 GLU A C 1
ATOM 636 O O . GLU A 1 77 ? -2.136 -3.187 -5.161 1.00 92.31 77 GLU A O 1
ATOM 641 N N . ASP A 1 78 ? -1.439 -1.887 -3.462 1.00 95.19 78 ASP A N 1
ATOM 642 C CA . ASP A 1 78 ? -1.675 -0.632 -4.176 1.00 95.19 78 ASP A CA 1
ATOM 643 C C . ASP A 1 78 ? -0.766 -0.521 -5.410 1.00 95.19 78 ASP A C 1
ATOM 645 O O . ASP A 1 78 ? -1.219 -0.097 -6.473 1.00 95.19 78 ASP A O 1
ATOM 649 N N . LEU A 1 79 ? 0.495 -0.955 -5.315 1.00 96.38 79 LEU A N 1
ATOM 650 C CA . LEU A 1 79 ? 1.401 -0.986 -6.464 1.00 96.38 79 LEU A CA 1
ATOM 651 C C . LEU A 1 79 ? 0.863 -1.879 -7.577 1.00 96.38 79 LEU A C 1
ATOM 653 O O . LEU A 1 79 ? 0.814 -1.429 -8.717 1.00 96.38 79 LEU A O 1
ATOM 657 N N . ILE A 1 80 ? 0.417 -3.100 -7.270 1.00 96.12 80 ILE A N 1
ATOM 658 C CA . ILE A 1 80 ? -0.189 -3.994 -8.266 1.00 96.12 80 ILE A CA 1
ATOM 659 C C . ILE A 1 80 ? -1.410 -3.321 -8.893 1.00 96.12 80 ILE A C 1
ATOM 661 O O . ILE A 1 80 ? -1.467 -3.192 -10.116 1.00 96.12 80 ILE A O 1
ATOM 665 N N . GLY A 1 81 ? -2.349 -2.856 -8.064 1.00 96.38 81 GLY A N 1
ATOM 666 C CA . GLY A 1 81 ? -3.606 -2.276 -8.524 1.00 96.38 81 GLY A CA 1
ATOM 667 C C . GLY A 1 81 ? -3.379 -1.080 -9.441 1.00 96.38 81 GLY A C 1
ATOM 668 O O . GLY A 1 81 ? -3.749 -1.115 -10.610 1.00 96.38 81 GLY A O 1
ATOM 669 N N . TYR A 1 82 ? -2.709 -0.036 -8.956 1.00 96.31 82 TYR A N 1
ATOM 670 C CA . TYR A 1 82 ? -2.511 1.178 -9.747 1.00 96.31 82 TYR A CA 1
ATOM 671 C C . TYR A 1 82 ? -1.555 0.975 -10.926 1.00 96.31 82 TYR A C 1
ATOM 673 O O . TYR A 1 82 ? -1.757 1.599 -11.965 1.00 96.31 82 TYR A O 1
ATOM 681 N N . THR A 1 83 ? -0.581 0.063 -10.838 1.00 95.56 83 THR A N 1
ATOM 682 C CA . THR A 1 83 ? 0.248 -0.264 -12.008 1.00 95.56 83 THR A CA 1
ATOM 683 C C . THR A 1 83 ? -0.587 -0.922 -13.102 1.00 95.56 83 THR A C 1
ATOM 685 O O . THR A 1 83 ? -0.495 -0.509 -14.248 1.00 95.56 83 THR A O 1
ATOM 688 N N . GLN A 1 84 ? -1.480 -1.862 -12.771 1.00 95.00 84 GLN A N 1
ATOM 689 C CA . GLN A 1 84 ? -2.389 -2.456 -13.762 1.00 95.00 84 GLN A CA 1
ATOM 690 C C . GLN A 1 84 ? -3.326 -1.433 -14.421 1.00 95.00 84 GLN A C 1
ATOM 692 O O . GLN A 1 84 ? -3.723 -1.640 -15.566 1.00 95.00 84 GLN A O 1
ATOM 697 N N . LEU A 1 85 ? -3.715 -0.374 -13.702 1.00 93.38 85 LEU A N 1
ATOM 698 C CA . LEU A 1 85 ? -4.579 0.676 -14.246 1.00 93.38 85 LEU A CA 1
ATOM 699 C C . LEU A 1 85 ? -3.823 1.646 -15.163 1.00 93.38 85 LEU A C 1
ATOM 701 O O . LEU A 1 85 ? -4.385 2.098 -16.156 1.00 93.38 85 LEU A O 1
ATOM 705 N N . TYR A 1 86 ? -2.584 1.995 -14.814 1.00 92.12 86 TYR A N 1
ATOM 706 C CA . TYR A 1 86 ? -1.903 3.156 -15.387 1.00 92.12 86 TYR A CA 1
ATOM 707 C C . TYR A 1 86 ? -0.633 2.825 -16.181 1.00 92.12 86 TYR A C 1
ATOM 709 O O . TYR A 1 86 ? -0.104 3.712 -16.852 1.00 92.12 86 TYR A O 1
ATOM 717 N N . ASP A 1 87 ? -0.148 1.578 -16.178 1.00 89.69 87 ASP A N 1
ATOM 718 C CA . ASP A 1 87 ? 1.080 1.195 -16.893 1.00 89.69 87 ASP A CA 1
ATOM 719 C C . ASP A 1 87 ? 0.958 1.199 -18.419 1.00 89.69 87 ASP A C 1
ATOM 721 O O . ASP A 1 87 ? 1.961 1.068 -19.119 1.00 89.69 87 ASP A O 1
ATOM 725 N N . GLU A 1 88 ? -0.246 1.391 -18.958 1.00 86.44 88 GLU A N 1
ATOM 726 C CA . GLU A 1 88 ? -0.477 1.647 -20.381 1.00 86.44 88 GLU A CA 1
ATOM 727 C C . GLU A 1 88 ? -0.239 3.115 -20.761 1.00 86.44 88 GLU A C 1
ATOM 729 O O . GLU A 1 88 ? 0.044 3.386 -21.928 1.00 86.44 88 GLU A O 1
ATOM 734 N N . VAL A 1 89 ? -0.233 4.033 -19.786 1.00 88.25 89 VAL A N 1
ATOM 735 C CA . VAL A 1 89 ? -0.006 5.477 -19.990 1.00 88.25 89 VAL A CA 1
ATOM 736 C C . VAL A 1 89 ? 1.313 5.963 -19.383 1.00 88.25 89 VAL A C 1
ATOM 738 O O . VAL A 1 89 ? 1.963 6.843 -19.943 1.00 88.25 89 VAL A O 1
ATOM 741 N N . PHE A 1 90 ? 1.752 5.364 -18.278 1.00 91.19 90 PHE A N 1
ATOM 742 C CA . PHE A 1 90 ? 2.995 5.712 -17.592 1.00 91.19 90 PHE A CA 1
ATOM 743 C C . PHE A 1 90 ? 3.978 4.544 -17.566 1.00 91.19 90 PHE A C 1
ATOM 745 O O . PHE A 1 90 ? 3.594 3.377 -17.543 1.00 91.19 90 PHE A O 1
ATOM 752 N N . GLU A 1 91 ? 5.269 4.862 -17.533 1.00 92.50 91 GLU A N 1
ATOM 753 C CA . GLU A 1 91 ? 6.323 3.893 -17.247 1.00 92.50 91 GLU A CA 1
ATOM 754 C C . GLU A 1 91 ? 6.535 3.874 -15.732 1.00 92.50 91 GLU A C 1
ATOM 756 O O . GLU A 1 91 ? 7.314 4.651 -15.165 1.00 92.50 91 GLU A O 1
ATOM 761 N N . ILE A 1 92 ? 5.745 3.036 -15.063 1.00 94.38 92 ILE A N 1
ATOM 762 C CA . ILE A 1 92 ? 5.714 2.958 -13.604 1.00 94.38 92 ILE A CA 1
ATOM 763 C C . ILE A 1 92 ? 6.894 2.128 -13.114 1.00 94.38 92 ILE A C 1
ATOM 765 O O . ILE A 1 92 ? 7.011 0.948 -13.426 1.00 94.38 92 ILE A O 1
ATOM 769 N N . HIS A 1 93 ? 7.720 2.758 -12.288 1.00 95.44 93 HIS A N 1
ATOM 770 C CA . HIS A 1 93 ? 8.801 2.147 -11.533 1.00 95.44 93 HIS A CA 1
ATOM 771 C C . HIS A 1 93 ? 8.320 1.985 -10.094 1.00 95.44 93 HIS A C 1
ATOM 773 O O . HIS A 1 93 ? 8.341 2.949 -9.319 1.00 95.44 93 HIS A O 1
ATOM 779 N N . PRO A 1 94 ? 7.809 0.801 -9.731 1.00 95.81 94 PRO A N 1
ATOM 780 C CA . PRO A 1 94 ? 7.282 0.589 -8.401 1.00 95.81 94 PRO A CA 1
ATOM 781 C C . PRO A 1 94 ? 8.416 0.437 -7.394 1.00 95.81 94 PRO A C 1
ATOM 783 O O . PRO A 1 94 ? 9.452 -0.151 -7.693 1.00 95.81 94 PRO A O 1
ATOM 786 N N . VAL A 1 95 ? 8.176 0.895 -6.171 1.00 95.38 95 VAL A N 1
ATOM 787 C CA . VAL A 1 95 ? 9.018 0.607 -5.016 1.00 95.38 95 VAL A CA 1
ATOM 788 C C . VAL A 1 95 ? 8.139 0.126 -3.879 1.00 95.38 95 VAL A C 1
ATOM 790 O O . VAL A 1 95 ? 7.388 0.901 -3.284 1.00 95.38 95 VAL A O 1
ATOM 793 N N . VAL A 1 96 ? 8.230 -1.171 -3.583 1.00 94.06 96 VAL A N 1
ATOM 794 C CA . VAL A 1 96 ? 7.492 -1.778 -2.474 1.00 94.06 96 VAL A CA 1
ATOM 795 C C . VAL A 1 96 ? 8.134 -1.331 -1.166 1.00 94.06 96 VAL A C 1
ATOM 797 O O . VAL A 1 96 ? 9.117 -1.903 -0.703 1.00 94.06 96 VAL A O 1
ATOM 800 N N . SER A 1 97 ? 7.591 -0.268 -0.582 1.00 91.31 97 SER A N 1
ATOM 801 C CA . SER A 1 97 ? 8.138 0.358 0.624 1.00 91.31 97 SER A CA 1
ATOM 802 C C . SER A 1 97 ? 7.438 -0.086 1.902 1.00 91.31 97 SER A C 1
ATOM 804 O O . SER A 1 97 ? 7.877 0.251 2.998 1.00 91.31 97 SER A O 1
ATOM 806 N N . MET A 1 98 ? 6.348 -0.835 1.791 1.00 89.50 98 MET A N 1
ATOM 807 C CA . MET A 1 98 ? 5.624 -1.387 2.925 1.00 89.50 98 MET A CA 1
ATOM 808 C C . MET A 1 98 ? 4.878 -2.641 2.491 1.00 89.50 98 MET A C 1
ATOM 810 O O . MET A 1 98 ? 4.407 -2.734 1.361 1.00 89.50 98 MET A O 1
ATOM 814 N N . ASP A 1 99 ? 4.713 -3.581 3.405 1.00 89.56 99 ASP A N 1
ATOM 815 C CA . ASP A 1 99 ? 3.752 -4.661 3.246 1.00 89.56 99 ASP A CA 1
ATOM 816 C C . ASP A 1 99 ? 3.135 -5.029 4.600 1.00 89.56 99 ASP A C 1
ATOM 818 O O . ASP A 1 99 ? 3.509 -4.494 5.653 1.00 89.56 99 ASP A O 1
ATOM 822 N N . PHE A 1 100 ? 2.149 -5.917 4.560 1.00 91.56 100 PHE A N 1
ATOM 823 C CA . PHE A 1 100 ? 1.368 -6.339 5.707 1.00 91.56 100 PHE A CA 1
ATOM 824 C C . PHE A 1 100 ? 1.486 -7.843 5.894 1.00 91.56 100 PHE A C 1
ATOM 826 O O . PHE A 1 100 ? 1.265 -8.620 4.965 1.00 91.56 100 PHE A O 1
ATOM 833 N N . ARG A 1 101 ? 1.747 -8.276 7.126 1.00 92.81 101 ARG A N 1
ATOM 834 C CA . ARG A 1 101 ? 1.704 -9.697 7.484 1.00 92.81 101 ARG A CA 1
ATOM 835 C C . ARG A 1 101 ? 0.824 -9.924 8.698 1.00 92.81 101 ARG A C 1
ATOM 837 O O . ARG A 1 101 ? 0.725 -9.071 9.576 1.00 92.81 101 ARG A O 1
ATOM 844 N N . GLY A 1 102 ? 0.169 -11.080 8.721 1.00 95.44 102 GLY A N 1
ATOM 845 C CA . GLY A 1 102 ? -0.643 -11.492 9.858 1.00 95.44 102 GLY A CA 1
ATOM 846 C C . GLY A 1 102 ? 0.257 -11.908 11.011 1.00 95.44 102 GLY A C 1
ATOM 847 O O . GLY A 1 102 ? 1.271 -12.565 10.784 1.00 95.44 102 GLY A O 1
ATOM 848 N N . ILE A 1 103 ? -0.139 -11.565 12.228 1.00 95.38 103 ILE A N 1
ATOM 849 C CA . ILE A 1 103 ? 0.543 -12.005 13.449 1.00 95.38 103 ILE A CA 1
ATOM 850 C C . ILE A 1 103 ? -0.280 -13.084 14.146 1.00 95.38 103 ILE A C 1
ATOM 852 O O . ILE A 1 103 ? -1.482 -13.216 13.903 1.00 95.38 103 ILE A O 1
ATOM 856 N N . ASP A 1 104 ? 0.381 -13.889 14.972 1.00 94.38 104 ASP A N 1
ATOM 857 C CA . ASP A 1 104 ? -0.304 -14.863 15.814 1.00 94.38 104 ASP A CA 1
ATOM 858 C C . ASP A 1 104 ? -1.072 -14.152 16.924 1.00 94.38 104 ASP A C 1
ATOM 860 O O . ASP A 1 104 ? -0.569 -13.219 17.548 1.00 94.38 104 ASP A O 1
ATOM 864 N N . PHE A 1 105 ? -2.307 -14.589 17.159 1.00 94.75 105 PHE A N 1
ATOM 865 C CA . PHE A 1 105 ? -3.159 -14.023 18.191 1.00 94.75 105 PHE A CA 1
ATOM 866 C C . PHE A 1 105 ? -4.133 -15.069 18.729 1.00 94.75 105 PHE A C 1
ATOM 868 O O . PHE A 1 105 ? -4.498 -16.023 18.039 1.00 94.75 105 PHE A O 1
ATOM 875 N N . ILE A 1 106 ? -4.580 -14.855 19.965 1.00 91.62 106 ILE A N 1
ATOM 876 C CA . ILE A 1 106 ? -5.645 -15.625 20.604 1.00 91.62 106 ILE A CA 1
ATOM 877 C C . ILE A 1 106 ? -6.780 -14.650 20.888 1.00 91.62 106 ILE A C 1
ATOM 879 O O . ILE A 1 106 ? -6.574 -13.617 21.522 1.00 91.62 106 ILE A O 1
ATOM 883 N N . MET A 1 107 ? -7.973 -14.965 20.391 1.00 88.19 107 MET A N 1
ATOM 884 C CA . MET A 1 107 ? -9.146 -14.136 20.627 1.00 88.19 107 MET A CA 1
ATOM 885 C C . MET A 1 107 ? -9.810 -14.528 21.945 1.00 88.19 107 MET A C 1
ATOM 887 O O . MET A 1 107 ? -10.199 -15.680 22.134 1.00 88.19 107 MET A O 1
ATOM 891 N N . ASP A 1 108 ? -10.007 -13.545 22.818 1.00 82.94 108 ASP A N 1
ATOM 892 C CA . ASP A 1 108 ? -10.925 -13.668 23.943 1.00 82.94 108 ASP A CA 1
ATOM 893 C C . ASP A 1 108 ? -12.364 -13.467 23.451 1.00 82.94 108 ASP A C 1
ATOM 895 O O . ASP A 1 108 ? -12.718 -12.416 22.913 1.00 82.94 108 ASP A O 1
ATOM 899 N N . ASN A 1 109 ? -13.200 -14.491 23.620 1.00 84.44 109 ASN A N 1
ATOM 900 C CA . ASN A 1 109 ? -14.573 -14.473 23.130 1.00 84.44 109 ASN A CA 1
ATOM 901 C C . ASN A 1 109 ? -15.581 -13.880 24.134 1.00 84.44 109 ASN A C 1
ATOM 903 O O . ASN A 1 109 ? -16.781 -13.902 23.864 1.00 84.44 109 ASN A O 1
ATOM 907 N N . SER A 1 110 ? -15.128 -13.353 25.277 1.00 88.75 110 SER A N 1
ATOM 908 C CA . SER A 1 110 ? -15.998 -12.767 26.311 1.00 88.75 110 SER A CA 1
ATOM 909 C C . SER A 1 110 ? -16.551 -11.381 25.962 1.00 88.75 110 SER A C 1
ATOM 911 O O . SER A 1 110 ? -17.600 -11.002 26.475 1.00 88.75 110 SER A O 1
ATOM 913 N N . SER A 1 111 ? -15.896 -10.635 25.067 1.00 93.00 111 SER A N 1
ATOM 914 C CA . SER A 1 111 ? -16.294 -9.263 24.728 1.00 93.00 111 SER A CA 1
ATOM 915 C C . SER A 1 111 ? -17.662 -9.194 24.045 1.00 93.00 111 SER A C 1
ATOM 917 O O . SER A 1 111 ? -17.946 -9.976 23.131 1.00 93.00 111 SER A O 1
ATOM 919 N N . LYS A 1 112 ? -18.493 -8.233 24.461 1.00 94.00 112 LYS A N 1
ATOM 920 C CA . LYS A 1 112 ? -19.818 -7.967 23.875 1.00 94.00 112 LYS A CA 1
ATOM 921 C C . LYS A 1 112 ? -19.707 -7.150 22.591 1.00 94.00 112 LYS A C 1
ATOM 923 O O . LYS A 1 112 ? -20.456 -7.389 21.646 1.00 94.00 112 LYS A O 1
ATOM 928 N N . TRP A 1 113 ? -18.751 -6.223 22.558 1.00 95.00 113 TRP A N 1
ATOM 929 C CA . TRP A 1 113 ? -18.461 -5.379 21.404 1.00 95.00 113 TRP A CA 1
ATOM 930 C C . TRP A 1 113 ? -17.174 -5.810 20.714 1.00 95.00 113 TRP A C 1
ATOM 932 O O . TRP A 1 113 ? -16.165 -6.063 21.372 1.00 95.00 113 TRP A O 1
ATOM 942 N N . VAL A 1 114 ? -17.190 -5.837 19.382 1.00 95.75 114 VAL A N 1
ATOM 943 C CA . VAL A 1 114 ? -15.995 -6.034 18.554 1.00 95.75 114 VAL A CA 1
ATOM 944 C C . VAL A 1 114 ? -15.881 -4.888 17.561 1.00 95.75 114 VAL A C 1
ATOM 946 O O . VAL A 1 114 ? -16.782 -4.640 16.763 1.00 95.75 114 VAL A O 1
ATOM 949 N N . VAL A 1 115 ? -14.762 -4.174 17.620 1.00 94.62 115 VAL A N 1
ATOM 950 C CA . VAL A 1 115 ? -14.515 -2.966 16.832 1.00 94.62 115 VAL A CA 1
ATOM 951 C C . VAL A 1 115 ? -13.343 -3.211 15.897 1.00 94.62 115 VAL A C 1
ATOM 953 O O . VAL A 1 115 ? -12.244 -3.517 16.348 1.00 94.62 115 VAL A O 1
ATOM 956 N N . PHE A 1 116 ? -13.555 -3.043 14.595 1.00 95.12 116 PHE A N 1
ATOM 957 C CA . PHE A 1 116 ? -12.495 -3.135 13.593 1.00 95.12 116 PHE A CA 1
ATOM 958 C C . PHE A 1 116 ? -12.012 -1.741 13.203 1.00 95.12 116 PHE A C 1
ATOM 960 O O . PHE A 1 116 ? -12.803 -0.888 12.795 1.00 95.12 116 PHE A O 1
ATOM 967 N N . THR A 1 117 ? -10.701 -1.514 13.296 1.00 92.25 117 THR A N 1
ATOM 968 C CA . THR A 1 117 ? -10.095 -0.202 13.011 1.00 92.25 117 THR A CA 1
ATOM 969 C C . THR A 1 117 ? -9.701 -0.001 11.554 1.00 92.25 117 THR A C 1
ATOM 971 O O . THR A 1 117 ? -9.444 1.127 11.137 1.00 92.25 117 THR A O 1
ATOM 974 N N . SER A 1 118 ? -9.634 -1.077 10.767 1.00 91.88 118 SER A N 1
ATOM 975 C CA . SER A 1 118 ? -9.270 -1.004 9.356 1.00 91.88 118 SER A CA 1
ATOM 976 C C . SER A 1 118 ? -9.783 -2.203 8.561 1.00 91.88 118 SER A C 1
ATOM 978 O O . SER A 1 118 ? -9.933 -3.309 9.087 1.00 91.88 118 SER A O 1
ATOM 980 N N . LYS A 1 119 ? -9.956 -2.017 7.246 1.00 93.62 119 LYS A N 1
ATOM 981 C CA . LYS A 1 119 ? -10.191 -3.111 6.286 1.00 93.62 119 LYS A CA 1
ATOM 982 C C . LYS A 1 119 ? -9.162 -4.245 6.445 1.00 93.62 119 LYS A C 1
ATOM 984 O O . LYS A 1 119 ? -9.522 -5.414 6.379 1.00 93.62 119 LYS A O 1
ATOM 989 N N . ARG A 1 120 ? -7.888 -3.920 6.701 1.00 93.94 120 ARG A N 1
ATOM 990 C CA . ARG A 1 120 ? -6.824 -4.924 6.891 1.00 93.94 120 ARG A CA 1
ATOM 991 C C . ARG A 1 120 ? -7.011 -5.741 8.160 1.00 93.94 120 ARG A C 1
ATOM 993 O O . ARG A 1 120 ? -6.805 -6.950 8.127 1.00 93.94 120 ARG A O 1
ATOM 1000 N N . ALA A 1 121 ? -7.447 -5.109 9.248 1.00 96.25 121 ALA A N 1
ATOM 1001 C CA . ALA A 1 121 ? -7.775 -5.814 10.480 1.00 96.25 121 ALA A CA 1
ATOM 1002 C C . ALA A 1 121 ? -8.869 -6.869 10.235 1.00 96.25 121 ALA A C 1
ATOM 1004 O O . ALA A 1 121 ? -8.720 -8.008 10.665 1.00 96.25 121 ALA A O 1
ATOM 1005 N N . VAL A 1 122 ? -9.908 -6.528 9.461 1.00 96.69 122 VAL A N 1
ATOM 1006 C CA . VAL A 1 122 ? -10.969 -7.467 9.045 1.00 96.69 122 VAL A CA 1
ATOM 1007 C C . VAL A 1 122 ? -10.382 -8.651 8.269 1.00 96.69 122 VAL A C 1
ATOM 1009 O O . VAL A 1 122 ? -10.628 -9.809 8.605 1.00 96.69 122 VAL A O 1
ATOM 1012 N N . GLU A 1 123 ? -9.573 -8.374 7.245 1.00 95.50 123 GLU A N 1
ATOM 1013 C CA . GLU A 1 123 ? -8.985 -9.407 6.387 1.00 95.50 123 GLU A CA 1
ATOM 1014 C C . GLU A 1 123 ? -8.068 -10.367 7.151 1.00 95.50 123 GLU A C 1
ATOM 1016 O O . GLU A 1 123 ? -8.209 -11.582 7.016 1.00 95.50 123 GLU A O 1
ATOM 1021 N N . PHE A 1 124 ? -7.131 -9.852 7.953 1.00 96.50 124 PHE A N 1
ATOM 1022 C CA . PHE A 1 124 ? -6.191 -10.693 8.697 1.00 96.50 124 PHE A CA 1
ATOM 1023 C C . PHE A 1 124 ? -6.853 -11.446 9.852 1.00 96.50 124 PHE A C 1
ATOM 1025 O O . PHE A 1 124 ? -6.475 -12.588 10.114 1.00 96.50 124 PHE A O 1
ATOM 1032 N N . PHE A 1 125 ? -7.877 -10.868 10.482 1.00 96.69 125 PHE A N 1
ATOM 1033 C CA . PHE A 1 125 ? -8.660 -11.554 11.505 1.00 96.69 125 PHE A CA 1
ATOM 1034 C C . PHE A 1 125 ? -9.373 -12.791 10.935 1.00 96.69 125 PHE A C 1
ATOM 1036 O O . PHE A 1 125 ? -9.186 -13.904 11.432 1.00 96.69 125 PHE A O 1
ATOM 1043 N N . PHE A 1 126 ? -10.116 -12.638 9.833 1.00 95.75 126 PHE A N 1
ATOM 1044 C CA . PHE A 1 126 ? -10.870 -13.749 9.234 1.00 95.75 126 PHE A CA 1
ATOM 1045 C C . PHE A 1 126 ? -10.025 -14.746 8.435 1.00 95.75 126 PHE A C 1
ATOM 1047 O O . PHE A 1 126 ? -10.542 -15.783 8.026 1.00 95.75 126 PHE A O 1
ATOM 1054 N N . LYS A 1 127 ? -8.724 -14.493 8.237 1.00 94.56 127 LYS A N 1
ATOM 1055 C CA . LYS A 1 127 ? -7.790 -15.535 7.772 1.00 94.56 127 LYS A CA 1
ATOM 1056 C C . LYS A 1 127 ? -7.580 -16.636 8.816 1.00 94.56 127 LYS A C 1
ATOM 1058 O O . LYS A 1 127 ? -7.182 -17.735 8.447 1.00 94.56 127 LYS A O 1
ATOM 1063 N N . ARG A 1 128 ? -7.808 -16.343 10.101 1.00 92.44 128 ARG A N 1
ATOM 1064 C CA . ARG A 1 128 ? -7.526 -17.257 11.223 1.00 92.44 128 ARG A CA 1
ATOM 1065 C C . ARG A 1 128 ? -8.765 -17.623 12.027 1.00 92.44 128 ARG A C 1
ATOM 1067 O O . ARG A 1 128 ? -8.829 -18.716 12.580 1.00 92.44 128 ARG A O 1
ATOM 1074 N N . ILE A 1 129 ? -9.741 -16.724 12.097 1.00 93.12 129 ILE A N 1
ATOM 1075 C CA . ILE A 1 129 ? -10.935 -16.898 12.918 1.00 93.12 129 ILE A CA 1
ATOM 1076 C C . ILE A 1 129 ? -12.158 -17.160 12.046 1.00 93.12 129 ILE A C 1
ATOM 1078 O O . ILE A 1 129 ? -12.371 -16.517 11.019 1.00 93.12 129 ILE A O 1
ATOM 1082 N N . ASN A 1 130 ? -12.995 -18.101 12.484 1.00 91.81 130 ASN A N 1
ATOM 1083 C CA . ASN A 1 130 ? -14.267 -18.378 11.835 1.00 91.81 130 ASN A CA 1
ATOM 1084 C C . ASN A 1 130 ? -15.260 -17.223 12.087 1.00 91.81 130 ASN A C 1
ATOM 1086 O O . ASN A 1 130 ? -15.477 -16.887 13.252 1.00 91.81 130 ASN A O 1
ATOM 1090 N N . PRO A 1 131 ? -15.935 -16.684 11.050 1.00 91.94 131 PRO A N 1
ATOM 1091 C CA . PRO A 1 131 ? -16.960 -15.643 11.185 1.00 91.94 131 PRO A CA 1
ATOM 1092 C C . PRO A 1 131 ? -18.002 -15.875 12.288 1.00 91.94 131 PRO A C 1
ATOM 1094 O O . PRO A 1 131 ? -18.448 -14.928 12.932 1.00 91.94 131 PRO A O 1
ATOM 1097 N N . ARG A 1 132 ? -18.341 -17.134 12.582 1.00 89.81 132 ARG A N 1
ATOM 1098 C CA . ARG A 1 132 ? -19.293 -17.492 13.643 1.00 89.81 132 ARG A CA 1
ATOM 1099 C C . ARG A 1 132 ? -18.886 -17.013 15.040 1.00 89.81 132 ARG A C 1
ATOM 1101 O O . ARG A 1 132 ? -19.748 -16.922 15.906 1.00 89.81 132 ARG A O 1
ATOM 1108 N N . CYS A 1 133 ? -17.613 -16.686 15.281 1.00 90.38 133 CYS A N 1
ATOM 1109 C CA . CYS A 1 133 ? -17.174 -16.143 16.570 1.00 90.38 133 CYS A CA 1
ATOM 1110 C C . CYS A 1 133 ? -17.816 -14.787 16.896 1.00 90.38 133 CYS A C 1
ATOM 1112 O O . CYS A 1 133 ? -17.870 -14.408 18.061 1.00 90.38 133 CYS A O 1
ATOM 1114 N N . LEU A 1 134 ? -18.281 -14.049 15.881 1.00 92.88 134 LEU A N 1
ATOM 1115 C CA . LEU A 1 134 ? -18.920 -12.748 16.060 1.00 92.88 134 LEU A CA 1
ATOM 1116 C C . LEU A 1 134 ? -20.446 -12.844 16.169 1.00 92.88 134 LEU A C 1
ATOM 1118 O O . LEU A 1 134 ? -21.107 -11.822 16.328 1.00 92.88 134 LEU A O 1
ATOM 1122 N N . CYS A 1 135 ? -21.025 -14.047 16.099 1.00 87.81 135 CYS A N 1
ATOM 1123 C CA . CYS A 1 135 ? -22.455 -14.218 16.328 1.00 87.81 135 CYS A CA 1
ATOM 1124 C C . CYS A 1 135 ? -22.831 -13.718 17.733 1.00 87.81 135 CYS A C 1
ATOM 1126 O O . CYS A 1 135 ? -22.140 -14.010 18.709 1.00 87.81 135 CYS A O 1
ATOM 1128 N N . ASN A 1 136 ? -23.949 -12.992 17.828 1.00 89.31 136 ASN A N 1
ATOM 1129 C CA . ASN A 1 136 ? -24.468 -12.382 19.061 1.00 89.31 136 ASN A CA 1
ATOM 1130 C C . ASN A 1 136 ? -23.563 -11.306 19.693 1.00 89.31 136 ASN A C 1
ATOM 1132 O O . ASN A 1 136 ? -23.737 -10.982 20.867 1.00 89.31 136 ASN A O 1
ATOM 1136 N N . LYS A 1 137 ? -22.605 -10.752 18.940 1.00 93.56 137 LYS A N 1
ATOM 1137 C CA . LYS A 1 137 ? -21.800 -9.597 19.357 1.00 93.56 137 LYS A CA 1
ATOM 1138 C C . LYS A 1 137 ? -22.248 -8.350 18.610 1.00 93.56 137 LYS A C 1
ATOM 1140 O O . LYS A 1 137 ? -22.641 -8.448 17.450 1.00 93.56 137 LYS A O 1
ATOM 1145 N N . SER A 1 138 ? -22.121 -7.193 19.250 1.00 94.88 138 SER A N 1
ATOM 1146 C CA . SER A 1 138 ? -22.254 -5.913 18.557 1.00 94.88 138 SER A CA 1
ATOM 1147 C C . SER A 1 138 ? -20.966 -5.595 17.802 1.00 94.88 138 SER A C 1
ATOM 1149 O O . SER A 1 138 ? -19.867 -5.736 18.347 1.00 94.88 138 SER A O 1
ATOM 1151 N N . ILE A 1 139 ? -21.087 -5.172 16.547 1.00 95.19 139 ILE A N 1
ATOM 1152 C CA . ILE A 1 139 ? -19.955 -4.971 15.642 1.00 95.19 139 ILE A CA 1
ATOM 1153 C C . ILE A 1 139 ? -19.894 -3.510 15.206 1.00 95.19 139 ILE A C 1
ATOM 1155 O O . ILE A 1 139 ? -20.859 -2.960 14.673 1.00 95.19 139 ILE A O 1
ATOM 1159 N N . ALA A 1 140 ? -18.721 -2.900 15.378 1.00 93.50 140 ALA A N 1
ATOM 1160 C CA . ALA A 1 140 ? -18.433 -1.570 14.858 1.00 93.50 140 ALA A CA 1
ATOM 1161 C C . ALA A 1 140 ? -17.265 -1.579 13.866 1.00 93.50 140 ALA A C 1
ATOM 1163 O O . ALA A 1 140 ? -16.319 -2.362 13.992 1.00 93.50 140 ALA A O 1
ATOM 1164 N N . ALA A 1 141 ? -17.318 -0.677 12.889 1.00 92.62 141 ALA A N 1
ATOM 1165 C CA . ALA A 1 141 ? -16.322 -0.572 11.829 1.00 92.62 141 ALA A CA 1
ATOM 1166 C C . ALA A 1 141 ? -15.900 0.877 11.617 1.00 92.62 141 ALA A C 1
ATOM 1168 O O . ALA A 1 141 ? -16.719 1.698 11.220 1.00 92.62 141 ALA A O 1
ATOM 1169 N N . ILE A 1 142 ? -14.627 1.191 11.836 1.00 89.00 142 ILE A N 1
ATOM 1170 C CA . ILE A 1 142 ? -14.127 2.552 11.633 1.00 89.00 142 ILE A CA 1
ATOM 1171 C C . ILE A 1 142 ? -13.849 2.773 10.145 1.00 89.00 142 ILE A C 1
ATOM 1173 O O . ILE A 1 142 ? -12.977 2.125 9.557 1.00 89.00 142 ILE A O 1
ATOM 1177 N N . GLY A 1 143 ? -14.602 3.694 9.548 1.00 85.44 143 GLY A N 1
ATOM 1178 C CA . GLY A 1 143 ? -14.534 4.058 8.139 1.00 85.44 143 GLY A CA 1
ATOM 1179 C C . GLY A 1 143 ? -15.328 3.135 7.211 1.00 85.44 143 GLY A C 1
ATOM 1180 O O . GLY A 1 143 ? -15.442 1.920 7.409 1.00 85.44 143 GLY A O 1
ATOM 1181 N N . GLU A 1 144 ? -15.821 3.715 6.117 1.00 87.25 144 GLU A N 1
ATOM 1182 C CA . GLU A 1 144 ? -16.679 3.038 5.135 1.00 87.25 144 GLU A CA 1
ATOM 1183 C C . GLU A 1 144 ? -16.033 1.790 4.520 1.00 87.25 144 GLU A C 1
ATOM 1185 O O . GLU A 1 144 ? -16.690 0.767 4.335 1.00 87.25 144 GLU A O 1
ATOM 1190 N N . LYS A 1 145 ? -14.722 1.831 4.244 1.00 88.88 145 LYS A N 1
ATOM 1191 C CA . LYS A 1 145 ? -13.990 0.688 3.668 1.00 88.88 145 LYS A CA 1
ATOM 1192 C C . LYS A 1 145 ? -13.957 -0.515 4.611 1.00 88.88 145 LYS A C 1
ATOM 1194 O O . LYS A 1 145 ? -14.009 -1.653 4.151 1.00 88.88 145 LYS A O 1
ATOM 1199 N N . THR A 1 146 ? -13.857 -0.271 5.917 1.00 92.75 146 THR A N 1
ATOM 1200 C CA . THR A 1 146 ? -13.896 -1.323 6.940 1.00 92.75 146 THR A CA 1
ATOM 1201 C C . THR A 1 146 ? -15.305 -1.892 7.050 1.00 92.75 146 THR A C 1
ATOM 1203 O O . THR A 1 146 ? -15.478 -3.108 7.107 1.00 92.75 146 THR A O 1
ATOM 1206 N N . ALA A 1 147 ? -16.313 -1.016 7.011 1.00 93.31 147 ALA A N 1
ATOM 1207 C CA . ALA A 1 147 ? -17.710 -1.415 7.047 1.00 93.31 147 ALA A CA 1
ATOM 1208 C C . ALA A 1 147 ? -18.090 -2.297 5.850 1.00 93.31 147 ALA A C 1
ATOM 1210 O O . ALA A 1 147 ? -18.716 -3.341 6.024 1.00 93.31 147 ALA A O 1
ATOM 1211 N N . LEU A 1 148 ? -17.666 -1.912 4.644 1.00 94.06 148 LEU A N 1
ATOM 1212 C CA . LEU A 1 148 ? -17.889 -2.696 3.432 1.00 94.06 148 LEU A CA 1
ATOM 1213 C C . LEU A 1 148 ? -17.253 -4.088 3.543 1.00 94.06 148 LEU A C 1
ATOM 1215 O O . LEU A 1 148 ? -17.928 -5.084 3.314 1.00 94.06 148 LEU A O 1
ATOM 1219 N N . ALA A 1 149 ? -16.004 -4.172 4.014 1.00 94.94 149 ALA A N 1
ATOM 1220 C CA . ALA A 1 149 ? -15.307 -5.449 4.175 1.00 94.94 149 ALA A CA 1
ATOM 1221 C C . ALA A 1 149 ? -16.007 -6.418 5.150 1.00 94.94 149 ALA A C 1
ATOM 1223 O O . ALA A 1 149 ? -15.939 -7.631 4.961 1.00 94.94 149 ALA A O 1
ATOM 1224 N N . LEU A 1 150 ? -16.678 -5.906 6.188 1.00 95.75 150 LEU A N 1
ATOM 1225 C CA . LEU A 1 150 ? -17.482 -6.726 7.102 1.00 95.75 150 LEU A CA 1
ATOM 1226 C C . LEU A 1 150 ? -18.837 -7.116 6.501 1.00 95.75 150 LEU A C 1
ATOM 1228 O O . LEU A 1 150 ? -19.272 -8.255 6.672 1.00 95.75 150 LEU A O 1
ATOM 1232 N N . LYS A 1 151 ? -19.484 -6.207 5.764 1.00 94.81 151 LYS A N 1
ATOM 1233 C CA . LYS A 1 151 ? -20.730 -6.501 5.038 1.00 94.81 151 LYS A CA 1
ATOM 1234 C C . LYS A 1 151 ? -20.523 -7.587 3.984 1.00 94.81 151 LYS A C 1
ATOM 1236 O O . LYS A 1 151 ? -21.331 -8.506 3.908 1.00 94.81 151 LYS A O 1
ATOM 1241 N N . ASP A 1 152 ? -19.399 -7.561 3.269 1.00 93.69 152 ASP A N 1
ATOM 1242 C CA . ASP A 1 152 ? -19.009 -8.599 2.301 1.00 93.69 152 ASP A CA 1
ATOM 1243 C C . ASP A 1 152 ? -18.798 -9.978 2.957 1.00 93.69 152 ASP A C 1
ATOM 1245 O O . ASP A 1 152 ? -18.841 -11.013 2.292 1.00 93.69 152 ASP A O 1
ATOM 1249 N N . LYS A 1 153 ? -18.584 -10.018 4.280 1.00 91.94 153 LYS A N 1
ATOM 1250 C CA . LYS A 1 153 ? -18.525 -11.248 5.089 1.00 91.94 153 LYS A CA 1
ATOM 1251 C C . LYS A 1 153 ? -19.885 -11.665 5.666 1.00 91.94 153 LYS A C 1
ATOM 1253 O O . LYS A 1 153 ? -19.948 -12.677 6.358 1.00 91.94 153 LYS A O 1
ATOM 1258 N N . GLY A 1 154 ? -20.954 -10.922 5.377 1.00 92.56 154 GLY A N 1
ATOM 1259 C CA . GLY A 1 154 ? -22.317 -11.210 5.822 1.00 92.56 154 GLY A CA 1
ATOM 1260 C C . GLY A 1 154 ? -22.692 -10.616 7.180 1.00 92.56 154 GLY A C 1
ATOM 1261 O O . GLY A 1 154 ? -23.697 -11.031 7.752 1.00 92.56 154 GLY A O 1
ATOM 1262 N N . PHE A 1 155 ? -21.915 -9.668 7.715 1.00 93.81 155 PHE A N 1
ATOM 1263 C CA . PHE A 1 155 ? -22.240 -9.024 8.988 1.00 93.81 155 PHE A CA 1
ATOM 1264 C C . PHE A 1 155 ? -23.078 -7.760 8.805 1.00 93.81 155 PHE A C 1
ATOM 1266 O O . PHE A 1 155 ? -22.776 -6.899 7.976 1.00 93.81 155 PHE A O 1
ATOM 1273 N N . GLN A 1 156 ? -24.093 -7.622 9.654 1.00 92.00 156 GLN A N 1
ATOM 1274 C CA . GLN A 1 156 ? -24.741 -6.345 9.918 1.00 92.00 156 GLN A CA 1
ATOM 1275 C C . GLN A 1 156 ? -23.926 -5.592 10.975 1.00 92.00 156 GLN A C 1
ATOM 1277 O O . GLN A 1 156 ? -23.432 -6.195 11.924 1.00 92.00 156 GLN A O 1
ATOM 1282 N N . LEU A 1 157 ? -23.754 -4.285 10.782 1.00 92.81 157 LEU A N 1
ATOM 1283 C CA . LEU A 1 157 ? -22.968 -3.437 11.677 1.00 92.81 157 LEU A CA 1
ATOM 1284 C C . LEU A 1 157 ? -23.899 -2.588 12.528 1.00 92.81 157 LEU A C 1
ATOM 1286 O O . LEU A 1 157 ? -24.830 -1.984 11.996 1.00 92.81 157 LEU A O 1
ATOM 1290 N N . ASP A 1 158 ? -23.602 -2.509 13.819 1.00 93.31 158 ASP A N 1
ATOM 1291 C CA . ASP A 1 158 ? -24.338 -1.691 14.782 1.00 93.31 158 ASP A CA 1
ATOM 1292 C C . ASP A 1 158 ? -23.853 -0.239 14.777 1.00 93.31 158 ASP A C 1
ATOM 1294 O O . ASP A 1 158 ? -24.594 0.671 15.148 1.00 93.31 158 ASP A O 1
ATOM 1298 N N . TYR A 1 159 ? -22.600 -0.005 14.369 1.00 88.25 159 TYR A N 1
ATOM 1299 C CA . TYR A 1 159 ? -22.008 1.330 14.363 1.00 88.25 159 TYR A CA 1
ATOM 1300 C C . TYR A 1 159 ? -20.901 1.492 13.310 1.00 88.25 159 TYR A C 1
ATOM 1302 O O . TYR A 1 159 ? -20.035 0.629 13.157 1.00 88.25 159 TYR A O 1
ATOM 1310 N N . VAL A 1 160 ? -20.906 2.618 12.590 1.00 85.88 160 VAL A N 1
ATOM 1311 C CA . VAL A 1 160 ? -19.894 2.955 11.573 1.00 85.88 160 VAL A CA 1
ATOM 1312 C C . VAL A 1 160 ? -19.523 4.438 11.689 1.00 85.88 160 VAL A C 1
ATOM 1314 O O . VAL A 1 160 ? -20.216 5.275 11.115 1.00 85.88 160 VAL A O 1
ATOM 1317 N N . PRO A 1 161 ? -18.470 4.798 12.442 1.00 78.81 161 PRO A N 1
ATOM 1318 C CA . PRO A 1 161 ? -17.959 6.164 12.453 1.00 78.81 161 PRO A CA 1
ATOM 1319 C C . PRO A 1 161 ? -17.143 6.447 11.183 1.00 78.81 161 PRO A C 1
ATOM 1321 O O . PRO A 1 161 ? -16.428 5.570 10.691 1.00 78.81 161 PRO A O 1
ATOM 1324 N N . GLU A 1 162 ? -17.226 7.676 10.665 1.00 67.44 162 GLU A N 1
ATOM 1325 C CA . GLU A 1 162 ? -16.568 8.069 9.409 1.00 67.44 162 GLU A CA 1
ATOM 1326 C C . GLU A 1 162 ? -15.031 8.110 9.509 1.00 67.44 162 GLU A C 1
ATOM 1328 O O . GLU A 1 162 ? -14.361 7.659 8.579 1.00 67.44 162 GLU A O 1
ATOM 1333 N N . GLU A 1 163 ? -14.446 8.566 10.629 1.00 65.00 163 GLU A N 1
ATOM 1334 C CA . GLU A 1 163 ? -12.989 8.756 10.737 1.00 65.00 163 GLU A CA 1
ATOM 1335 C C . GLU A 1 163 ? -12.339 8.246 12.037 1.00 65.00 163 GLU A C 1
ATOM 1337 O O . GLU A 1 163 ? -12.925 8.226 13.117 1.00 65.00 163 GLU A O 1
ATOM 1342 N N . TYR A 1 164 ? -11.061 7.866 11.903 1.00 56.50 164 TYR A N 1
ATOM 1343 C CA . TYR A 1 164 ? -10.168 7.321 12.939 1.00 56.50 164 TYR A CA 1
ATOM 1344 C C . TYR A 1 164 ? -9.670 8.372 13.955 1.00 56.50 164 TYR A C 1
ATOM 1346 O O . TYR A 1 164 ? -9.114 8.006 14.990 1.00 56.50 164 TYR A O 1
ATOM 1354 N N . TYR A 1 165 ? -9.819 9.671 13.662 1.00 56.03 165 TYR A N 1
ATOM 1355 C CA . TYR A 1 165 ? -9.016 10.730 14.294 1.00 56.03 165 TYR A CA 1
ATOM 1356 C C . TYR A 1 165 ? -9.680 11.563 15.385 1.00 56.03 165 TYR A C 1
ATOM 1358 O O . TYR A 1 165 ? -9.006 12.412 15.966 1.00 56.03 165 TYR A O 1
ATOM 1366 N N . SER A 1 166 ? -10.942 11.347 15.726 1.00 52.53 166 SER A N 1
ATOM 1367 C CA . SER A 1 166 ? -11.575 12.166 16.753 1.00 52.53 166 SER A CA 1
ATOM 1368 C C . SER A 1 166 ? -11.600 11.466 18.107 1.00 52.53 166 SER A C 1
ATOM 1370 O O . SER A 1 166 ? -11.776 10.251 18.228 1.00 52.53 166 SER A O 1
ATOM 1372 N N . SER A 1 167 ? -11.498 12.287 19.149 1.00 62.22 167 SER A N 1
ATOM 1373 C CA . SER A 1 167 ? -12.036 12.026 20.487 1.00 62.22 167 SER A CA 1
ATOM 1374 C C . SER A 1 167 ? -13.318 11.182 20.476 1.00 62.22 167 SER A C 1
ATOM 1376 O O . SER A 1 167 ? -13.494 10.362 21.367 1.00 62.22 167 SER A O 1
ATOM 1378 N N . SER A 1 168 ? -14.150 11.296 19.435 1.00 66.69 168 SER A N 1
ATOM 1379 C CA . SER A 1 168 ? -15.395 10.551 19.245 1.00 66.69 168 SER A CA 1
ATOM 1380 C C . SER A 1 168 ? -15.242 9.029 19.245 1.00 66.69 168 SER A C 1
ATOM 1382 O O . SER A 1 168 ? -16.131 8.356 19.752 1.00 66.69 168 SER A O 1
ATOM 1384 N N . LEU A 1 169 ? -14.150 8.449 18.723 1.00 77.38 169 LEU A N 1
ATOM 1385 C CA . LEU A 1 169 ? -13.960 6.995 18.835 1.00 77.38 169 LEU A CA 1
ATO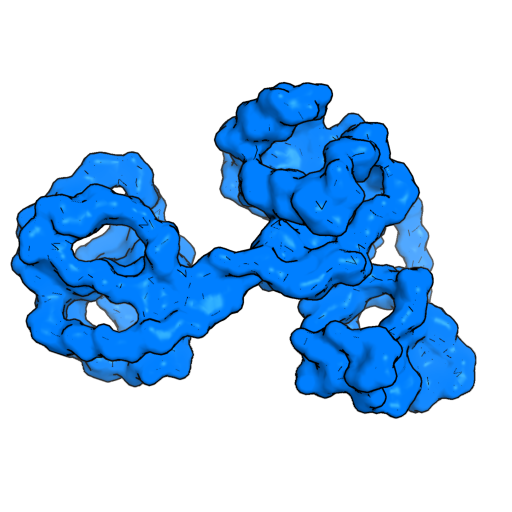M 1386 C C . LEU A 1 169 ? -13.683 6.598 20.287 1.00 77.38 169 LEU A C 1
ATOM 1388 O O . LEU A 1 169 ? -14.240 5.626 20.782 1.00 77.38 169 LEU A O 1
ATOM 1392 N N . ILE A 1 170 ? -12.829 7.354 20.975 1.00 82.00 170 ILE A N 1
ATOM 1393 C CA . ILE A 1 170 ? -12.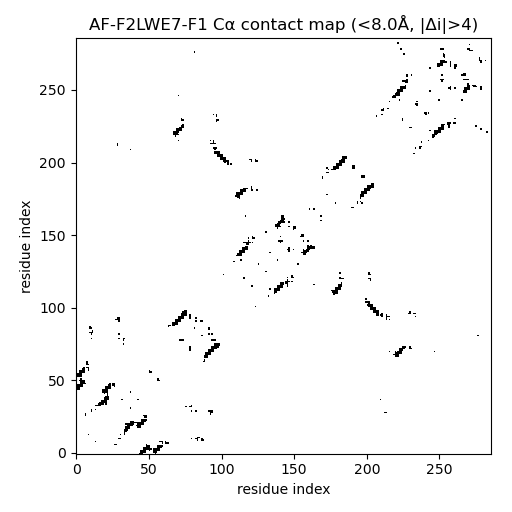514 7.110 22.385 1.00 82.00 170 ILE A CA 1
ATOM 1394 C C . ILE A 1 170 ? -13.758 7.315 23.258 1.00 82.00 170 ILE A C 1
ATOM 1396 O O . ILE A 1 170 ? -14.003 6.513 24.152 1.00 82.00 170 ILE A O 1
ATOM 1400 N N . GLU A 1 171 ? -14.564 8.340 22.986 1.00 81.38 171 GLU A N 1
ATOM 1401 C CA . GLU A 1 171 ? -15.858 8.574 23.639 1.00 81.38 171 GLU A CA 1
ATOM 1402 C C . GLU A 1 171 ? -16.834 7.428 23.377 1.00 81.38 171 GLU A C 1
ATOM 1404 O O . GLU A 1 171 ? -17.363 6.856 24.325 1.00 81.38 171 GLU A O 1
ATOM 1409 N N . PHE A 1 172 ? -16.986 7.005 22.118 1.00 83.44 172 PHE A N 1
ATOM 1410 C CA . PHE A 1 172 ? -17.810 5.849 21.774 1.00 83.44 172 PHE A CA 1
ATOM 1411 C C . PHE A 1 172 ? -17.385 4.603 22.553 1.00 83.44 172 PHE A C 1
ATOM 1413 O O . PHE A 1 172 ? -18.240 3.904 23.085 1.00 83.44 172 PHE A O 1
ATOM 1420 N N . LEU A 1 173 ? -16.078 4.331 22.637 1.00 86.50 173 LEU A N 1
ATOM 1421 C CA . LEU A 1 173 ? -15.546 3.178 23.360 1.00 86.50 173 LEU A CA 1
ATOM 1422 C C . LEU A 1 173 ? -15.792 3.278 24.872 1.00 86.50 173 LEU A C 1
ATOM 1424 O O . LEU A 1 173 ? -16.087 2.256 25.484 1.00 86.50 173 LEU A O 1
ATOM 1428 N N . LYS A 1 174 ? -15.699 4.470 25.478 1.00 85.38 174 LYS A N 1
ATOM 1429 C CA . LYS A 1 174 ? -15.936 4.685 26.922 1.00 85.38 174 LY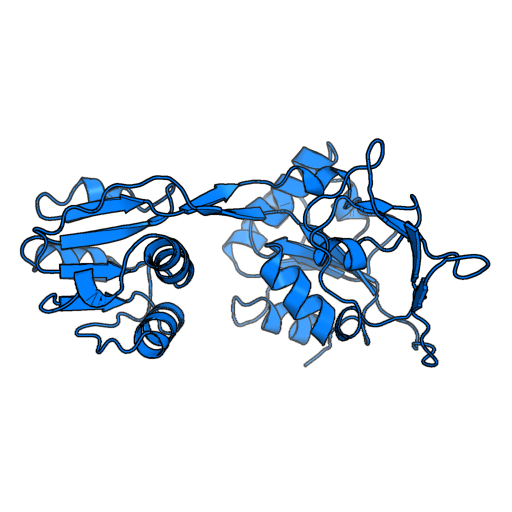S A CA 1
ATOM 1430 C C . LYS A 1 174 ? -17.354 4.320 27.355 1.00 85.38 174 LYS A C 1
ATOM 1432 O O . LYS A 1 174 ? -17.530 3.811 28.457 1.00 85.38 174 LYS A O 1
ATOM 1437 N N . ASP A 1 175 ? -18.331 4.529 26.479 1.00 85.94 175 ASP A N 1
ATOM 1438 C CA . ASP A 1 175 ? -19.748 4.298 26.776 1.00 85.94 175 ASP A CA 1
ATOM 1439 C C . ASP A 1 175 ? -20.197 2.838 26.571 1.00 85.94 175 ASP A C 1
ATOM 1441 O O . ASP A 1 175 ? -21.387 2.533 26.693 1.00 85.94 175 ASP A O 1
ATOM 1445 N N . LYS A 1 176 ? -19.288 1.917 26.215 1.00 88.31 176 LYS A N 1
ATOM 1446 C CA . LYS A 1 176 ? -19.613 0.496 25.986 1.00 88.31 176 LYS A CA 1
ATOM 1447 C C . LYS A 1 176 ? -19.074 -0.411 27.082 1.00 88.31 176 LYS A C 1
ATOM 1449 O O . LYS A 1 176 ? -18.022 -0.174 27.660 1.00 88.31 176 LYS A O 1
ATOM 1454 N N . GLU A 1 177 ? -19.764 -1.519 27.307 1.00 87.19 177 GLU A N 1
ATOM 1455 C CA . GLU A 1 177 ? -19.268 -2.603 28.153 1.00 87.19 177 GLU A CA 1
ATOM 1456 C C . GLU A 1 177 ? -18.468 -3.613 27.320 1.00 87.19 177 GLU A C 1
ATOM 1458 O O . GLU A 1 177 ? -18.910 -4.007 26.238 1.00 87.19 177 GLU A O 1
ATOM 1463 N N . ASP A 1 178 ? -17.326 -4.058 27.850 1.00 91.25 178 ASP A N 1
ATOM 1464 C CA . ASP A 1 178 ? -16.509 -5.170 27.345 1.00 91.25 178 ASP A CA 1
ATOM 1465 C C . ASP A 1 178 ? -16.222 -5.131 25.835 1.00 91.25 178 ASP A C 1
ATOM 1467 O O . ASP A 1 178 ? -16.787 -5.893 25.039 1.00 91.25 178 ASP A O 1
ATOM 1471 N N . VAL A 1 179 ? -15.297 -4.260 25.438 1.00 94.62 179 VAL A N 1
ATOM 1472 C CA . VAL A 1 179 ? -14.950 -4.016 24.037 1.00 94.62 179 VAL A CA 1
ATOM 1473 C C . VAL A 1 179 ? -13.659 -4.726 23.643 1.00 94.62 179 VAL A C 1
ATOM 1475 O O . VAL A 1 179 ? -12.656 -4.649 24.347 1.00 94.62 179 VAL A O 1
ATOM 1478 N N . LEU A 1 180 ? -13.659 -5.369 22.477 1.00 95.88 180 LEU A N 1
ATOM 1479 C CA . LEU A 1 180 ? -12.468 -5.887 21.811 1.00 95.88 180 LEU A CA 1
ATOM 1480 C C . LEU A 1 180 ? -12.157 -5.052 20.565 1.00 95.88 180 LEU A C 1
ATOM 1482 O O . LEU A 1 180 ? -12.963 -4.993 19.638 1.00 95.88 180 LEU A O 1
ATOM 1486 N N . VAL A 1 181 ? -10.981 -4.433 20.513 1.00 94.81 181 VAL A N 1
ATOM 1487 C CA . VAL A 1 181 ? -10.521 -3.635 19.368 1.00 94.81 181 VAL A CA 1
ATOM 1488 C C . VAL A 1 181 ? -9.559 -4.460 18.517 1.00 94.81 181 VAL A C 1
ATOM 1490 O O . VAL A 1 181 ? -8.445 -4.755 18.940 1.00 94.81 181 VAL A O 1
ATOM 1493 N N . ILE A 1 182 ? -9.973 -4.804 17.299 1.00 96.25 182 ILE A N 1
ATOM 1494 C CA . ILE A 1 182 ? -9.177 -5.538 16.310 1.00 96.25 182 ILE A CA 1
ATOM 1495 C C . ILE A 1 182 ? -8.399 -4.541 15.448 1.00 96.25 182 ILE A C 1
ATOM 1497 O O . ILE A 1 182 ? -8.999 -3.726 14.738 1.00 96.25 182 ILE A O 1
ATOM 1501 N N . THR A 1 183 ? -7.065 -4.587 15.503 1.00 95.12 183 THR A N 1
ATOM 1502 C CA . THR A 1 183 ? -6.220 -3.525 14.926 1.00 95.12 183 THR A CA 1
ATOM 1503 C C . THR A 1 183 ? -4.828 -4.007 14.483 1.00 95.12 183 THR A C 1
ATOM 1505 O O . THR A 1 183 ? -4.523 -5.200 14.505 1.00 95.12 183 THR A O 1
ATOM 1508 N N . ALA A 1 184 ? -3.987 -3.082 14.017 1.00 95.00 184 ALA A N 1
ATOM 1509 C CA . ALA A 1 184 ? -2.573 -3.317 13.725 1.00 95.00 184 ALA A CA 1
ATOM 1510 C C . ALA A 1 184 ? -1.736 -3.397 15.011 1.00 95.00 184 ALA A C 1
ATOM 1512 O O . ALA A 1 184 ? -2.095 -2.801 16.020 1.00 95.00 184 ALA A O 1
ATOM 1513 N N . LEU A 1 185 ? -0.555 -4.017 14.954 1.00 95.06 185 LEU A N 1
ATOM 1514 C CA . LEU A 1 185 ? 0.412 -4.040 16.061 1.00 95.06 185 LEU A CA 1
ATOM 1515 C C . LEU A 1 185 ? 0.835 -2.637 16.518 1.00 95.06 185 LEU A C 1
ATOM 1517 O O . LEU A 1 185 ? 1.033 -2.399 17.705 1.00 95.06 185 LEU A O 1
ATOM 1521 N N . LYS A 1 186 ? 0.931 -1.690 15.581 1.00 91.12 186 LYS A N 1
ATOM 1522 C CA . LYS A 1 186 ? 1.124 -0.267 15.879 1.00 91.12 186 LYS A CA 1
ATOM 1523 C C . LYS A 1 186 ? -0.234 0.437 15.851 1.00 91.12 186 LYS A C 1
ATOM 1525 O O . LYS A 1 186 ? -0.676 0.868 14.788 1.00 91.12 186 LYS A O 1
ATOM 1530 N N . TYR A 1 187 ? -0.886 0.531 17.008 1.00 89.81 187 TYR A N 1
ATOM 1531 C CA . TYR A 1 187 ? -2.205 1.149 17.186 1.00 89.81 187 TYR A CA 1
ATOM 1532 C C . TYR A 1 187 ? -2.151 2.417 18.059 1.00 89.81 187 TYR A C 1
ATOM 1534 O O . TYR A 1 187 ? -1.099 2.789 18.580 1.00 89.81 187 TYR A O 1
ATOM 1542 N N . ASN A 1 188 ? -3.287 3.111 18.194 1.00 87.25 188 ASN A N 1
ATOM 1543 C CA . ASN A 1 188 ? -3.403 4.279 19.067 1.00 87.25 188 ASN A CA 1
ATOM 1544 C C . ASN A 1 188 ? -3.379 3.864 20.551 1.00 87.25 188 ASN A C 1
ATOM 1546 O O . ASN A 1 188 ? -4.337 3.269 21.039 1.00 87.25 188 ASN A O 1
ATOM 1550 N N . LYS A 1 189 ? -2.315 4.228 21.277 1.00 88.88 189 LYS A N 1
ATOM 1551 C CA . LYS A 1 189 ? -2.131 3.881 22.698 1.00 88.88 189 LYS A CA 1
ATOM 1552 C C . LYS A 1 189 ? -3.223 4.411 23.633 1.00 88.88 189 LYS A C 1
ATOM 1554 O O . LYS A 1 189 ? -3.362 3.892 24.730 1.00 88.88 189 LYS A O 1
ATOM 1559 N N . ALA A 1 190 ? -4.043 5.368 23.195 1.00 88.50 190 ALA A N 1
ATOM 1560 C CA . ALA A 1 190 ? -5.216 5.800 23.955 1.00 88.50 190 ALA A CA 1
ATOM 1561 C C . ALA A 1 190 ? -6.205 4.650 24.244 1.00 88.50 190 ALA A C 1
ATOM 1563 O O . ALA A 1 190 ? -6.974 4.737 25.195 1.00 88.50 190 ALA A O 1
ATOM 1564 N N . TYR A 1 191 ? -6.190 3.561 23.462 1.00 89.62 191 TYR A N 1
ATOM 1565 C CA . TYR A 1 191 ? -6.988 2.370 23.773 1.00 89.62 191 TYR A CA 1
ATOM 1566 C C . TYR A 1 191 ? -6.521 1.656 25.047 1.00 89.62 191 TYR A C 1
ATOM 1568 O O . TYR A 1 191 ? -7.355 1.100 25.753 1.00 89.62 191 TYR A O 1
ATOM 1576 N N . ASP A 1 192 ? -5.223 1.705 25.367 1.00 90.50 192 ASP A N 1
ATOM 15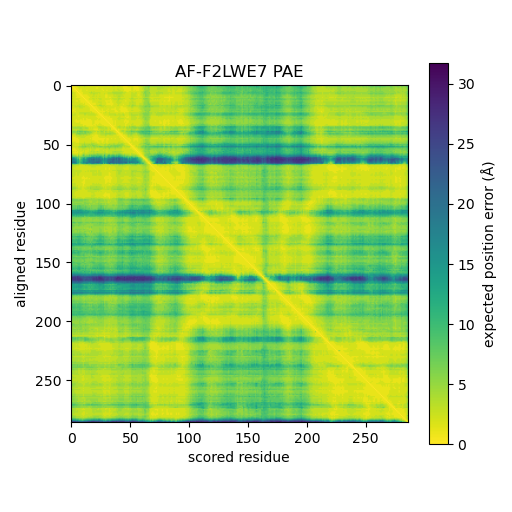77 C CA . ASP A 1 192 ? -4.657 1.053 26.557 1.00 90.50 192 ASP A CA 1
ATOM 1578 C C . ASP A 1 192 ? -5.090 1.758 27.857 1.00 90.50 192 ASP A C 1
ATOM 1580 O O . ASP A 1 192 ? -5.063 1.172 28.937 1.00 90.50 192 ASP A O 1
ATOM 1584 N N . GLU A 1 193 ? -5.513 3.021 27.760 1.00 90.69 193 GLU A N 1
ATOM 1585 C CA . GLU A 1 193 ? -6.003 3.818 28.890 1.00 90.69 193 GLU A CA 1
ATOM 1586 C C . GLU A 1 193 ? -7.463 3.485 29.262 1.00 90.69 193 GLU A C 1
ATOM 1588 O O . GLU A 1 193 ? -7.952 3.888 30.323 1.00 90.69 193 GLU A O 1
ATOM 1593 N N . LEU A 1 194 ? -8.178 2.741 28.410 1.00 90.94 194 LEU A N 1
ATOM 1594 C CA . LEU A 1 194 ? -9.589 2.401 28.586 1.00 90.94 194 LEU A CA 1
ATOM 1595 C C . LEU A 1 194 ? -9.745 1.033 29.263 1.00 90.94 194 LEU A C 1
ATOM 1597 O O . LEU A 1 194 ? -9.527 -0.012 28.660 1.00 90.94 194 LEU A O 1
ATOM 1601 N N . LYS A 1 195 ? -10.194 1.027 30.525 1.00 91.25 195 LYS A N 1
ATOM 1602 C CA . LYS A 1 195 ? -10.321 -0.199 31.344 1.00 91.25 195 LYS A CA 1
ATOM 1603 C C . LYS A 1 195 ? -11.270 -1.256 30.764 1.00 91.25 195 LYS A C 1
ATOM 1605 O O . LYS A 1 195 ? -11.123 -2.436 31.059 1.00 91.25 195 LYS A O 1
ATOM 1610 N N . ASN A 1 196 ? -12.262 -0.825 29.993 1.00 92.81 196 ASN A N 1
ATOM 1611 C CA . ASN A 1 196 ? -13.275 -1.666 29.359 1.00 92.81 196 ASN A CA 1
ATOM 1612 C C . ASN A 1 196 ? -12.855 -2.167 27.963 1.00 92.81 196 ASN A C 1
ATOM 1614 O O . ASN A 1 196 ? -13.644 -2.846 27.306 1.00 92.81 196 ASN A O 1
ATOM 1618 N N . VAL A 1 197 ? -11.649 -1.823 27.497 1.00 94.12 197 VAL A N 1
ATOM 1619 C CA . VAL A 1 197 ? -11.146 -2.161 26.163 1.00 94.12 197 VAL A CA 1
ATOM 1620 C C . VAL A 1 197 ? -10.011 -3.176 26.262 1.00 94.12 197 VAL A C 1
ATOM 1622 O O . VAL A 1 197 ? -9.037 -2.997 26.986 1.00 94.12 197 VAL A O 1
ATOM 1625 N N . LYS A 1 198 ? -10.115 -4.239 25.467 1.00 95.31 198 LYS A N 1
ATOM 1626 C CA . LYS A 1 198 ? -9.024 -5.162 25.149 1.00 95.31 198 LYS A CA 1
ATOM 1627 C C . LYS A 1 198 ? -8.588 -4.906 23.714 1.00 95.31 198 LYS A C 1
ATOM 1629 O O . LYS A 1 198 ? -9.427 -4.854 22.816 1.00 95.31 198 LYS A O 1
ATOM 1634 N N . VAL A 1 199 ? -7.289 -4.767 23.475 1.00 94.88 199 VAL A N 1
ATOM 1635 C CA . VAL A 1 199 ? -6.749 -4.588 22.122 1.00 94.88 199 VAL A CA 1
ATOM 1636 C C . VAL A 1 199 ? -6.225 -5.924 21.605 1.00 94.88 199 VAL A C 1
ATOM 1638 O O . VAL A 1 199 ? -5.458 -6.599 22.285 1.00 94.88 199 VAL A O 1
ATOM 1641 N N . LEU A 1 200 ? -6.631 -6.299 20.392 1.00 96.50 200 LEU A N 1
ATOM 1642 C CA . LEU A 1 200 ? -6.166 -7.490 19.690 1.00 96.50 200 LEU A CA 1
ATOM 1643 C C . LEU A 1 200 ? -5.492 -7.088 18.374 1.00 96.50 200 LEU A C 1
ATOM 1645 O O . LEU A 1 200 ? -6.158 -6.903 17.348 1.00 96.50 200 LEU A O 1
ATOM 1649 N N . PRO A 1 201 ? -4.161 -6.946 18.381 1.00 97.00 201 PRO A N 1
ATOM 1650 C CA . PRO A 1 201 ? -3.388 -6.844 17.160 1.00 97.00 201 PRO A CA 1
ATOM 1651 C C . PRO A 1 201 ? -3.519 -8.115 16.309 1.00 97.00 201 PRO A C 1
ATOM 1653 O O . PRO A 1 201 ? -3.323 -9.216 16.815 1.00 97.00 201 PRO A O 1
ATOM 1656 N N . VAL A 1 202 ? -3.811 -7.975 15.013 1.00 97.62 202 VAL A N 1
ATOM 1657 C CA . VAL A 1 202 ? -3.954 -9.127 14.087 1.00 97.62 202 VAL A CA 1
ATOM 1658 C C . VAL A 1 202 ? -3.033 -9.072 12.875 1.00 97.62 202 VAL A C 1
ATOM 1660 O O . VAL A 1 202 ? -2.863 -10.065 12.166 1.00 97.62 202 VAL A O 1
ATOM 1663 N N . TYR A 1 203 ? -2.404 -7.924 12.640 1.00 96.31 203 TYR A N 1
ATOM 1664 C CA . TYR A 1 203 ? -1.403 -7.756 11.596 1.00 96.31 203 TYR A CA 1
ATOM 1665 C C . TYR A 1 203 ? -0.369 -6.709 11.993 1.00 96.31 203 TYR A C 1
ATOM 1667 O O . TYR A 1 203 ? -0.598 -5.895 12.888 1.00 96.31 203 TYR A O 1
ATOM 1675 N N . GLU A 1 204 ? 0.753 -6.691 11.289 1.00 94.75 204 GLU A N 1
ATOM 1676 C CA . GLU A 1 204 ? 1.751 -5.634 11.403 1.00 94.75 204 GLU A CA 1
ATOM 1677 C C . GLU A 1 204 ? 2.183 -5.110 10.032 1.00 94.75 204 GLU A C 1
ATOM 1679 O O . GLU A 1 204 ? 2.095 -5.810 9.020 1.00 94.75 204 GLU A O 1
ATOM 1684 N N . ASN A 1 205 ? 2.657 -3.863 10.029 1.00 90.75 205 ASN A N 1
ATOM 1685 C CA . ASN A 1 205 ? 3.270 -3.227 8.869 1.00 90.75 205 ASN A CA 1
ATOM 1686 C C . ASN A 1 205 ? 4.782 -3.444 8.951 1.00 90.75 205 ASN A C 1
ATOM 1688 O O . ASN A 1 205 ? 5.380 -3.131 9.986 1.00 90.75 205 ASN A O 1
ATOM 1692 N N . TYR A 1 206 ? 5.402 -3.893 7.867 1.00 89.19 206 TYR A N 1
ATOM 1693 C CA . TYR A 1 206 ? 6.851 -4.079 7.790 1.00 89.19 206 TYR A CA 1
ATOM 1694 C C . TYR A 1 206 ? 7.405 -3.579 6.453 1.00 89.19 206 TYR A C 1
ATOM 1696 O O . TYR A 1 206 ? 6.651 -3.296 5.521 1.00 89.19 206 TYR A O 1
ATOM 1704 N N . ILE A 1 207 ? 8.727 -3.430 6.379 1.00 89.44 207 ILE A N 1
ATOM 1705 C CA . ILE A 1 207 ? 9.437 -3.141 5.130 1.00 89.44 207 ILE A CA 1
ATOM 1706 C C . ILE A 1 207 ? 9.811 -4.494 4.522 1.00 89.44 207 ILE A C 1
ATOM 1708 O O . ILE A 1 207 ? 10.534 -5.244 5.179 1.00 89.44 207 ILE A O 1
ATOM 1712 N N . PRO A 1 208 ? 9.321 -4.845 3.325 1.00 88.25 208 PRO A N 1
ATOM 1713 C CA . PRO A 1 208 ? 9.677 -6.114 2.714 1.00 88.25 208 PRO A CA 1
ATOM 1714 C C . PRO A 1 208 ? 11.128 -6.101 2.235 1.00 88.25 208 PRO A C 1
ATOM 1716 O O . PRO A 1 208 ? 11.581 -5.118 1.650 1.00 88.25 208 PRO A O 1
ATOM 1719 N N . ASP A 1 209 ? 11.827 -7.226 2.406 1.00 86.88 209 ASP A N 1
ATOM 1720 C CA . ASP A 1 209 ? 13.204 -7.406 1.917 1.00 86.88 209 ASP A CA 1
ATOM 1721 C C . ASP A 1 209 ? 13.315 -7.176 0.406 1.00 86.88 209 ASP A C 1
ATOM 1723 O O . ASP A 1 209 ? 14.369 -6.786 -0.095 1.00 86.88 209 ASP A O 1
ATOM 1727 N N . GLU A 1 210 ? 12.211 -7.383 -0.320 1.00 87.00 210 GLU A N 1
ATOM 1728 C CA . GLU A 1 210 ? 12.101 -7.160 -1.759 1.00 87.00 210 GLU A CA 1
ATOM 1729 C C . GLU A 1 210 ? 12.462 -5.721 -2.165 1.00 87.00 210 GLU A C 1
ATOM 1731 O O . GLU A 1 210 ? 12.891 -5.516 -3.299 1.00 87.00 210 GLU A O 1
ATOM 1736 N N . ILE A 1 211 ? 12.365 -4.735 -1.258 1.00 90.00 211 ILE A N 1
ATOM 1737 C CA . ILE A 1 211 ? 12.713 -3.326 -1.520 1.00 90.00 211 ILE A CA 1
ATOM 1738 C C . ILE A 1 211 ? 14.113 -3.168 -2.135 1.00 90.00 211 ILE A C 1
ATOM 1740 O O . ILE A 1 211 ? 14.322 -2.299 -2.981 1.00 90.00 211 ILE A O 1
ATOM 1744 N N . LYS A 1 212 ? 15.055 -4.063 -1.798 1.00 88.06 212 LYS A N 1
ATOM 1745 C CA . LYS A 1 212 ? 16.429 -4.072 -2.334 1.00 88.06 212 LYS A CA 1
ATOM 1746 C C . LYS A 1 212 ? 16.502 -4.308 -3.849 1.00 88.06 212 LYS A C 1
ATOM 1748 O O . LYS A 1 212 ? 17.504 -3.965 -4.480 1.00 88.06 212 LYS A O 1
ATOM 1753 N N . TYR A 1 213 ? 15.450 -4.882 -4.433 1.00 89.06 213 TYR A N 1
ATOM 1754 C CA . TYR A 1 213 ? 15.343 -5.176 -5.861 1.00 89.06 213 TYR A CA 1
ATOM 1755 C C . TYR A 1 213 ? 14.638 -4.067 -6.659 1.00 89.06 213 TYR A C 1
ATOM 1757 O O . TYR A 1 213 ? 14.735 -4.053 -7.885 1.00 89.06 213 TYR A O 1
ATOM 1765 N N . PHE A 1 214 ? 13.974 -3.121 -5.989 1.00 89.19 214 PHE A N 1
ATOM 1766 C CA . PHE A 1 214 ? 13.212 -2.032 -6.610 1.00 89.19 214 PHE A CA 1
ATOM 1767 C C . PHE A 1 214 ? 14.006 -0.720 -6.639 1.00 89.19 214 PHE A C 1
ATOM 1769 O O . PHE A 1 214 ? 13.645 0.261 -5.991 1.00 89.19 214 PHE A O 1
ATOM 1776 N N . LYS A 1 215 ? 15.125 -0.703 -7.367 1.00 83.50 215 LYS A N 1
ATOM 1777 C CA . LYS A 1 215 ? 16.014 0.466 -7.426 1.00 83.50 215 LYS A CA 1
ATOM 1778 C C . LYS A 1 215 ? 15.439 1.574 -8.324 1.00 83.50 215 LYS A C 1
ATOM 1780 O O . LYS A 1 215 ? 15.022 1.281 -9.443 1.00 83.50 215 LYS A O 1
ATOM 1785 N N . PRO A 1 216 ? 15.454 2.847 -7.884 1.00 85.00 216 PRO A N 1
ATOM 1786 C CA . PRO A 1 216 ? 15.121 3.971 -8.750 1.00 85.00 216 PRO A CA 1
ATOM 1787 C C . PRO A 1 216 ? 16.256 4.207 -9.759 1.00 85.00 216 PRO A C 1
ATOM 1789 O O . PRO A 1 216 ? 17.326 4.698 -9.397 1.00 85.00 216 PRO A O 1
ATOM 1792 N N . GLU A 1 217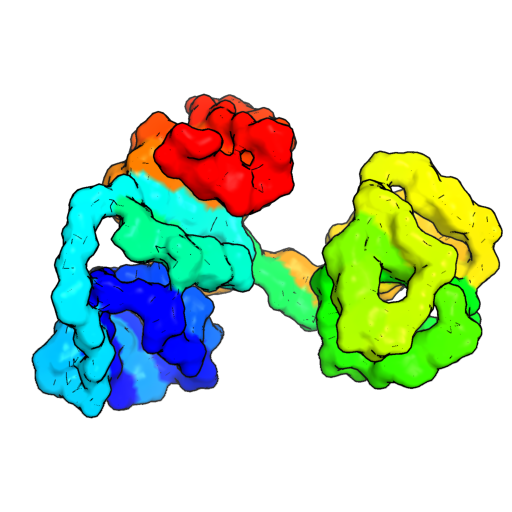 ? 16.026 3.857 -11.026 1.00 85.25 217 GLU A N 1
ATOM 1793 C CA . GLU A 1 217 ? 17.001 4.008 -12.114 1.00 85.25 217 GLU A CA 1
ATOM 1794 C C . GLU A 1 217 ? 16.587 5.097 -13.118 1.00 85.25 217 GLU A C 1
ATOM 1796 O O . GLU A 1 217 ? 15.472 5.113 -13.645 1.00 85.25 217 GLU A O 1
ATOM 1801 N N . GLY A 1 218 ? 17.515 6.006 -13.426 1.00 90.62 218 GLY A N 1
ATOM 1802 C CA . GLY A 1 218 ? 17.293 7.130 -14.341 1.00 90.62 218 GLY A CA 1
ATOM 1803 C C . GLY A 1 218 ? 16.443 8.264 -13.751 1.00 90.62 218 GLY A C 1
ATOM 1804 O O . GLY A 1 218 ? 16.244 8.347 -12.543 1.00 90.62 218 GLY A O 1
ATOM 1805 N N . GLU A 1 219 ? 15.969 9.149 -14.628 1.00 96.00 219 GLU A N 1
ATOM 1806 C CA . GLU A 1 219 ? 15.177 10.336 -14.271 1.00 96.00 219 GLU A CA 1
ATOM 1807 C C . GLU A 1 219 ? 13.669 10.067 -14.361 1.00 96.00 219 GLU A C 1
ATOM 1809 O O . GLU A 1 219 ? 13.210 9.337 -15.243 1.00 96.00 219 GLU A O 1
ATOM 1814 N N . PHE A 1 220 ? 12.890 10.687 -13.481 1.00 96.88 220 PHE A N 1
ATOM 1815 C CA . PHE A 1 220 ? 11.445 10.523 -13.369 1.00 96.88 220 PHE A CA 1
ATOM 1816 C C . PHE A 1 220 ? 10.733 11.852 -13.592 1.00 96.88 220 PHE A C 1
ATOM 1818 O O . PHE A 1 220 ? 11.125 12.891 -13.055 1.00 96.88 220 PHE A O 1
ATOM 1825 N N . ASP A 1 221 ? 9.639 11.817 -14.345 1.00 96.56 221 ASP A N 1
ATOM 1826 C CA . ASP A 1 221 ? 8.761 12.976 -14.485 1.00 96.56 221 ASP A CA 1
ATOM 1827 C C . ASP A 1 221 ? 7.966 13.204 -13.195 1.00 96.56 221 ASP A C 1
ATOM 1829 O O . ASP A 1 221 ? 7.788 14.347 -12.770 1.00 96.56 221 ASP A O 1
ATOM 1833 N N . PHE A 1 222 ? 7.565 12.116 -12.529 1.00 97.50 222 PHE A N 1
ATOM 1834 C CA . PHE A 1 222 ? 6.773 12.167 -11.303 1.00 97.50 222 PHE A CA 1
ATOM 1835 C C . PHE A 1 222 ? 7.257 11.171 -10.246 1.00 97.50 222 PHE A C 1
ATOM 1837 O O . PHE A 1 222 ? 7.662 10.053 -10.564 1.00 97.50 222 PHE A O 1
ATOM 1844 N N . GLY A 1 223 ? 7.157 11.561 -8.976 1.00 98.00 223 GLY A N 1
ATOM 1845 C CA . GLY A 1 223 ? 7.373 10.693 -7.820 1.00 98.00 223 GLY A CA 1
ATOM 1846 C C . GLY A 1 223 ? 6.145 10.678 -6.925 1.00 98.00 223 GLY A C 1
ATOM 1847 O O . GLY A 1 223 ? 5.813 11.708 -6.348 1.00 98.00 223 GLY A O 1
ATOM 1848 N N . LEU A 1 224 ? 5.473 9.538 -6.801 1.00 98.19 224 LEU A N 1
ATOM 1849 C CA . LEU A 1 224 ? 4.252 9.384 -6.010 1.00 98.19 224 LEU A CA 1
ATOM 1850 C C . LEU A 1 224 ? 4.562 8.659 -4.696 1.00 98.19 224 LEU A C 1
ATOM 1852 O O . LEU A 1 224 ? 5.047 7.525 -4.713 1.00 98.19 224 LEU A O 1
ATOM 1856 N N . PHE A 1 225 ? 4.247 9.281 -3.556 1.00 97.81 225 PHE A N 1
ATOM 1857 C CA . PHE A 1 225 ? 4.550 8.726 -2.229 1.00 97.81 225 PHE A CA 1
ATOM 1858 C C . PHE A 1 225 ? 3.300 8.630 -1.352 1.00 97.81 225 PHE A C 1
ATOM 1860 O O . PHE A 1 225 ? 2.689 9.638 -0.978 1.00 97.81 225 PHE A O 1
ATOM 1867 N N . SER A 1 226 ? 2.939 7.400 -0.971 1.00 95.56 226 SER A N 1
ATOM 1868 C CA . SER A 1 226 ? 1.705 7.113 -0.228 1.00 95.56 226 SER A CA 1
ATOM 1869 C C . SER A 1 226 ? 1.763 7.434 1.272 1.00 95.56 226 SER A C 1
ATOM 1871 O O . SER A 1 226 ? 0.756 7.295 1.960 1.00 95.56 226 SER A O 1
ATOM 1873 N N . SER A 1 227 ? 2.923 7.802 1.817 1.00 94.00 227 SER A N 1
ATOM 1874 C CA . SER A 1 227 ? 3.115 8.148 3.234 1.00 94.00 227 SER A CA 1
ATOM 1875 C C . SER A 1 227 ? 4.513 8.753 3.463 1.00 94.00 227 SER A C 1
ATOM 1877 O O . SER A 1 227 ? 5.380 8.604 2.598 1.00 94.00 227 SER A O 1
ATOM 1879 N N . PRO A 1 228 ? 4.795 9.368 4.633 1.00 95.06 228 PRO A N 1
ATOM 1880 C CA . PRO A 1 228 ? 6.163 9.744 5.003 1.00 95.06 228 PRO A CA 1
ATOM 1881 C C . PRO A 1 228 ? 7.123 8.547 4.974 1.00 95.06 228 PRO A C 1
ATOM 1883 O O . PRO A 1 228 ? 8.232 8.636 4.452 1.00 95.06 228 PRO A O 1
ATOM 1886 N N . SER A 1 229 ? 6.668 7.394 5.479 1.00 91.44 229 SER A N 1
ATOM 1887 C CA . SER A 1 229 ? 7.467 6.168 5.510 1.00 91.44 229 SER A CA 1
ATOM 1888 C C . SER A 1 229 ? 7.789 5.653 4.106 1.00 91.44 229 SER A C 1
ATOM 1890 O O . SER A 1 229 ? 8.883 5.155 3.892 1.00 91.44 229 SER A O 1
ATOM 1892 N N . ALA A 1 230 ? 6.886 5.816 3.133 1.00 93.88 230 ALA A N 1
ATOM 1893 C CA . ALA A 1 230 ? 7.126 5.414 1.747 1.00 93.88 230 ALA A CA 1
ATOM 1894 C C . ALA A 1 230 ? 8.289 6.189 1.101 1.00 93.88 230 ALA A C 1
ATOM 1896 O O . ALA A 1 230 ? 9.003 5.640 0.263 1.00 93.88 230 ALA A O 1
ATOM 1897 N N . PHE A 1 231 ? 8.503 7.446 1.501 1.00 95.69 231 PHE A N 1
ATOM 1898 C CA . PHE A 1 231 ? 9.652 8.250 1.078 1.00 95.69 231 PHE A CA 1
ATOM 1899 C C . PHE A 1 231 ? 10.916 7.885 1.872 1.00 95.69 231 PHE A C 1
ATOM 1901 O O . PHE A 1 231 ? 11.980 7.661 1.298 1.00 95.69 231 PHE A O 1
ATOM 1908 N N . TRP A 1 232 ? 10.791 7.764 3.198 1.00 94.75 232 TRP A N 1
ATOM 1909 C CA . TRP A 1 232 ? 11.909 7.440 4.087 1.00 94.75 232 TRP A CA 1
ATOM 1910 C C . TRP A 1 232 ? 12.515 6.054 3.821 1.00 94.75 232 TRP A C 1
ATOM 1912 O O . TRP A 1 232 ? 13.732 5.932 3.734 1.00 94.75 232 TRP A O 1
ATOM 1922 N N . HIS A 1 233 ? 11.696 5.013 3.634 1.00 93.25 233 HIS A N 1
ATOM 1923 C CA . HIS A 1 233 ? 12.183 3.644 3.409 1.00 93.25 233 HIS A CA 1
ATOM 1924 C C . HIS A 1 233 ? 13.008 3.514 2.128 1.00 93.25 233 HIS A C 1
ATOM 1926 O O . HIS A 1 233 ? 13.928 2.706 2.079 1.00 93.25 233 HIS A O 1
ATOM 1932 N N . ILE A 1 234 ? 12.725 4.334 1.114 1.00 93.19 234 ILE A N 1
ATOM 1933 C CA . ILE A 1 234 ? 13.553 4.415 -0.093 1.00 93.19 234 ILE A CA 1
ATOM 1934 C C . ILE A 1 234 ? 14.938 4.951 0.274 1.00 93.19 234 ILE A C 1
ATOM 1936 O O . ILE A 1 234 ? 15.945 4.340 -0.071 1.00 93.19 234 ILE A O 1
ATOM 1940 N N . LYS A 1 235 ? 15.011 6.035 1.054 1.00 93.12 235 LYS A N 1
ATOM 1941 C CA . LYS A 1 235 ? 16.293 6.543 1.561 1.00 93.12 235 LYS A CA 1
ATOM 1942 C C . LYS A 1 235 ? 17.037 5.509 2.409 1.00 93.12 235 LYS A C 1
ATOM 1944 O O . LYS A 1 235 ? 18.254 5.424 2.301 1.00 93.12 235 LYS A O 1
ATOM 1949 N N . GLU A 1 236 ? 16.346 4.737 3.244 1.00 91.75 236 GLU A N 1
ATOM 1950 C CA . GLU A 1 236 ? 16.992 3.689 4.046 1.00 91.75 236 GLU A CA 1
ATOM 1951 C C . GLU A 1 236 ? 17.538 2.556 3.174 1.00 91.75 236 GLU A C 1
ATOM 1953 O O . GLU A 1 236 ? 18.682 2.150 3.351 1.00 91.75 236 GLU A O 1
ATOM 1958 N N . ALA A 1 237 ? 16.757 2.082 2.201 1.00 88.25 237 ALA A N 1
ATOM 1959 C CA . ALA A 1 237 ? 17.159 0.986 1.324 1.00 88.25 237 ALA A CA 1
ATOM 1960 C C . ALA A 1 237 ? 18.290 1.371 0.357 1.00 88.25 237 ALA A C 1
ATOM 1962 O O . ALA A 1 237 ? 19.130 0.533 0.031 1.00 88.25 237 ALA A O 1
ATOM 1963 N N . PHE A 1 238 ? 18.326 2.626 -0.104 1.00 86.12 238 PHE A N 1
ATOM 1964 C CA . PHE A 1 238 ? 19.296 3.093 -1.105 1.00 86.12 238 PHE A CA 1
ATOM 1965 C C . PHE A 1 238 ? 20.396 3.996 -0.533 1.00 86.12 238 PHE A C 1
ATOM 1967 O O . PHE A 1 238 ? 21.275 4.435 -1.270 1.00 86.12 238 PHE A O 1
ATOM 1974 N N . GLY A 1 239 ? 20.375 4.268 0.772 1.00 89.50 239 GLY A N 1
ATOM 1975 C CA . GLY A 1 239 ? 21.420 4.986 1.504 1.00 89.50 239 GLY A CA 1
ATOM 1976 C C . GLY A 1 239 ? 21.369 6.516 1.415 1.00 89.50 239 GLY A C 1
ATOM 1977 O O . GLY A 1 239 ? 22.010 7.184 2.227 1.00 89.50 239 GLY A O 1
ATOM 1978 N N . SER A 1 240 ? 20.608 7.104 0.487 1.00 92.62 240 SER A N 1
ATOM 1979 C CA . SER A 1 240 ? 20.517 8.562 0.339 1.00 92.62 240 SER A CA 1
ATOM 1980 C C . SER A 1 240 ? 19.183 9.034 -0.249 1.00 92.62 240 SER A C 1
ATOM 1982 O O . SER A 1 240 ? 18.412 8.259 -0.813 1.00 92.62 240 SER A O 1
ATOM 1984 N N . TYR A 1 241 ? 18.925 10.342 -0.147 1.00 94.75 241 TYR A N 1
ATOM 1985 C CA . TYR A 1 241 ? 17.823 11.009 -0.851 1.00 94.75 241 TYR A CA 1
ATOM 1986 C C . TYR A 1 241 ? 18.170 11.385 -2.303 1.00 94.75 241 TYR A C 1
ATOM 1988 O O . TYR A 1 241 ? 17.434 12.141 -2.932 1.00 94.75 241 TYR A O 1
ATOM 1996 N N . ASP A 1 242 ? 19.273 10.885 -2.874 1.00 93.06 242 ASP A N 1
ATOM 1997 C CA . ASP A 1 242 ? 19.659 11.251 -4.245 1.00 93.06 242 ASP A CA 1
ATOM 1998 C C . ASP A 1 242 ? 18.625 10.811 -5.282 1.00 93.06 242 ASP A C 1
ATOM 2000 O O . ASP A 1 242 ? 18.499 11.455 -6.319 1.00 93.06 242 ASP A O 1
ATOM 2004 N N . PHE A 1 243 ? 17.829 9.776 -4.987 1.00 94.06 243 PHE A N 1
ATOM 2005 C CA . PHE A 1 243 ? 16.701 9.393 -5.836 1.00 94.06 243 PHE A CA 1
ATOM 2006 C C . PHE A 1 243 ? 15.703 10.544 -6.021 1.00 94.06 243 PHE A C 1
ATOM 2008 O O . PHE A 1 243 ? 15.169 10.707 -7.111 1.00 94.06 243 PHE A O 1
ATOM 2015 N N . ALA A 1 244 ? 15.469 11.366 -4.991 1.00 96.50 244 ALA A N 1
ATOM 2016 C CA . ALA A 1 244 ? 14.487 12.443 -5.042 1.00 96.50 244 ALA A CA 1
ATOM 2017 C C . ALA A 1 244 ? 14.954 13.611 -5.923 1.00 96.50 244 ALA A C 1
ATOM 2019 O O . ALA A 1 244 ? 14.126 14.292 -6.518 1.00 96.50 244 ALA A O 1
ATOM 2020 N N . LYS A 1 245 ? 16.272 13.792 -6.094 1.00 96.12 245 LYS A N 1
ATOM 2021 C CA . LYS A 1 245 ? 16.848 14.771 -7.036 1.00 96.12 245 LYS A CA 1
ATOM 2022 C C . LYS A 1 245 ? 16.587 14.409 -8.500 1.00 96.12 245 LYS A C 1
ATOM 2024 O O . LYS A 1 245 ? 16.676 15.278 -9.357 1.00 96.12 245 LYS A O 1
ATOM 2029 N N . ARG A 1 246 ? 16.278 13.138 -8.770 1.00 95.88 246 ARG A N 1
ATOM 2030 C CA . ARG A 1 246 ? 15.981 12.610 -10.108 1.00 95.88 246 ARG A CA 1
ATOM 2031 C C . ARG A 1 246 ? 14.507 12.743 -10.484 1.00 95.88 246 ARG A C 1
ATOM 2033 O O . ARG A 1 246 ? 14.078 12.190 -11.490 1.00 95.88 246 ARG A O 1
ATOM 2040 N N . ILE A 1 247 ? 13.700 13.380 -9.636 1.00 97.88 247 ILE A N 1
ATOM 2041 C CA . ILE A 1 247 ? 12.252 13.483 -9.797 1.00 97.88 247 ILE A CA 1
ATOM 2042 C C . ILE A 1 247 ? 11.908 14.939 -10.091 1.00 97.88 247 ILE A C 1
ATOM 2044 O O . ILE A 1 247 ? 12.153 15.809 -9.260 1.00 97.88 247 ILE A O 1
ATOM 2048 N N . LYS A 1 248 ? 11.297 15.204 -11.250 1.00 97.25 248 LYS A N 1
ATOM 2049 C CA . LYS A 1 248 ? 10.904 16.571 -11.629 1.00 97.25 248 LYS A CA 1
ATOM 2050 C C . LYS A 1 248 ? 9.789 17.122 -10.739 1.00 97.25 248 LYS A C 1
ATOM 2052 O O . LYS A 1 248 ? 9.846 18.284 -10.352 1.00 97.25 248 LYS A O 1
ATOM 2057 N N . ARG A 1 249 ? 8.771 16.308 -10.435 1.00 97.69 249 ARG A N 1
ATOM 2058 C CA . ARG A 1 249 ? 7.630 16.684 -9.581 1.00 97.69 249 ARG A CA 1
ATOM 2059 C C . ARG A 1 249 ? 7.314 15.595 -8.566 1.00 97.69 249 ARG A C 1
ATOM 2061 O O . ARG A 1 249 ? 7.047 14.451 -8.933 1.00 97.69 249 ARG A O 1
ATOM 2068 N N . ILE A 1 250 ? 7.318 15.943 -7.283 1.00 98.50 250 ILE A N 1
ATOM 2069 C CA . ILE A 1 250 ? 7.001 15.011 -6.199 1.00 98.50 250 ILE A CA 1
ATOM 2070 C C . ILE A 1 250 ? 5.564 15.240 -5.740 1.00 98.50 250 ILE A C 1
ATOM 2072 O O . ILE A 1 250 ? 5.206 16.331 -5.308 1.00 98.50 250 ILE A O 1
ATOM 2076 N N . ILE A 1 251 ? 4.746 14.193 -5.789 1.00 98.19 251 ILE A N 1
ATOM 2077 C CA . ILE A 1 251 ? 3.359 14.202 -5.333 1.00 98.19 251 ILE A CA 1
ATOM 2078 C C . ILE A 1 251 ? 3.255 13.365 -4.060 1.00 98.19 251 ILE A C 1
ATOM 2080 O O . ILE A 1 251 ? 3.429 12.143 -4.043 1.00 98.19 251 ILE A O 1
ATOM 2084 N N . ALA A 1 252 ? 2.955 14.047 -2.967 1.00 98.12 252 ALA A N 1
ATOM 2085 C CA . ALA A 1 252 ? 2.622 13.443 -1.695 1.00 98.12 252 ALA A CA 1
ATOM 2086 C C . ALA A 1 252 ? 1.125 13.118 -1.652 1.00 98.12 252 ALA A C 1
ATOM 2088 O O . ALA A 1 252 ? 0.299 13.931 -2.063 1.00 98.12 252 ALA A O 1
ATOM 2089 N N . ILE A 1 253 ? 0.750 11.978 -1.062 1.00 96.75 253 ILE A N 1
ATOM 2090 C CA . ILE A 1 253 ? -0.672 11.620 -0.921 1.00 96.75 253 ILE A CA 1
ATOM 2091 C C . ILE A 1 253 ? -1.474 12.661 -0.132 1.00 96.75 253 ILE A C 1
ATOM 2093 O O . ILE A 1 253 ? -2.662 12.820 -0.357 1.00 96.75 253 ILE A O 1
ATOM 2097 N N . GLY A 1 254 ? -0.846 13.366 0.810 1.00 95.44 254 GLY A N 1
ATOM 2098 C CA . GLY A 1 254 ? -1.525 14.308 1.688 1.00 95.44 254 GLY A CA 1
ATOM 2099 C C . GLY A 1 254 ? -0.556 15.174 2.486 1.00 95.44 254 GLY A C 1
ATOM 2100 O O . GLY A 1 254 ? 0.666 15.026 2.393 1.00 95.44 254 GLY A O 1
ATOM 2101 N N . LYS A 1 255 ? -1.120 16.077 3.298 1.00 94.62 255 LYS A N 1
ATOM 2102 C CA . LYS A 1 255 ? -0.381 17.145 3.994 1.00 94.62 255 LYS A CA 1
ATOM 2103 C C . LYS A 1 255 ? 0.770 16.625 4.857 1.00 94.62 255 LYS A C 1
ATOM 2105 O O . LYS A 1 255 ? 1.865 17.162 4.767 1.00 94.62 255 LYS A O 1
ATOM 2110 N N . THR A 1 256 ? 0.564 15.555 5.625 1.00 94.44 256 THR A N 1
ATOM 2111 C CA . THR A 1 256 ? 1.613 14.977 6.486 1.00 94.44 256 THR A CA 1
ATOM 2112 C C . THR A 1 256 ? 2.814 14.480 5.680 1.00 94.44 256 THR A C 1
ATOM 2114 O O . THR A 1 256 ? 3.955 14.770 6.031 1.00 94.44 256 THR A O 1
ATOM 2117 N N . THR A 1 257 ? 2.571 13.777 4.569 1.00 96.62 257 THR A N 1
ATOM 2118 C CA . THR A 1 257 ? 3.635 13.325 3.660 1.00 96.62 257 THR A CA 1
ATOM 2119 C C . THR A 1 257 ? 4.350 14.511 3.019 1.00 96.62 257 THR A C 1
ATOM 2121 O O . THR A 1 257 ? 5.576 14.528 2.987 1.00 96.62 257 THR A O 1
ATOM 2124 N N . LYS A 1 258 ? 3.608 15.537 2.586 1.00 98.06 258 LYS A N 1
ATOM 2125 C CA . LYS A 1 258 ? 4.184 16.768 2.029 1.00 98.06 258 LYS A CA 1
ATOM 2126 C C . LYS A 1 258 ? 5.087 17.484 3.027 1.00 98.06 258 LYS A C 1
ATOM 2128 O O . LYS A 1 258 ? 6.217 17.809 2.692 1.00 98.06 258 LYS A O 1
ATOM 2133 N N . SER A 1 259 ? 4.621 17.694 4.257 1.00 97.75 259 SER A N 1
ATOM 2134 C CA . SER A 1 259 ? 5.422 18.328 5.308 1.00 97.75 259 SER A CA 1
ATOM 2135 C C . SER A 1 259 ? 6.709 17.555 5.590 1.00 97.75 259 SER A C 1
ATOM 2137 O O . SER A 1 259 ? 7.760 18.171 5.747 1.00 97.75 259 SER A O 1
ATOM 2139 N N . TYR A 1 260 ? 6.645 16.220 5.604 1.00 98.06 260 TYR A N 1
ATOM 2140 C CA . TYR A 1 260 ? 7.831 15.384 5.769 1.00 98.06 260 TYR A CA 1
ATOM 2141 C C . TYR A 1 260 ? 8.826 15.559 4.614 1.00 98.06 260 TYR A C 1
ATOM 2143 O O . TYR A 1 260 ? 9.990 15.862 4.861 1.00 98.06 260 TYR A O 1
ATOM 2151 N N . ILE A 1 261 ? 8.374 15.450 3.363 1.00 98.25 261 ILE A N 1
ATOM 2152 C CA . ILE A 1 261 ? 9.243 15.593 2.182 1.00 98.25 261 ILE A CA 1
ATOM 2153 C C . ILE A 1 261 ? 9.874 16.996 2.124 1.00 98.25 261 ILE A C 1
ATOM 2155 O O . ILE A 1 261 ? 11.086 17.114 1.936 1.00 98.25 261 ILE A O 1
ATOM 2159 N N . ASN A 1 262 ? 9.093 18.041 2.420 1.00 98.19 262 ASN A N 1
ATOM 2160 C CA . ASN A 1 262 ? 9.586 19.414 2.541 1.00 98.19 262 ASN A CA 1
ATOM 2161 C C . ASN A 1 262 ? 10.660 19.550 3.630 1.00 98.19 262 ASN A C 1
ATOM 2163 O O . ASN A 1 262 ? 11.669 20.216 3.415 1.00 98.19 262 ASN A O 1
ATOM 2167 N N . SER A 1 263 ? 10.491 18.883 4.778 1.00 97.62 263 SER A N 1
ATOM 2168 C CA . SER A 1 263 ? 11.507 18.882 5.841 1.00 97.62 263 SER A CA 1
ATOM 2169 C C . SER A 1 263 ? 12.808 18.171 5.444 1.00 97.62 263 SER A C 1
ATOM 2171 O O . SER A 1 263 ? 13.858 18.457 6.012 1.00 97.62 263 SER A O 1
ATOM 2173 N N . CYS A 1 264 ? 12.762 17.276 4.451 1.00 96.88 264 CYS A N 1
ATOM 2174 C CA . CYS A 1 264 ? 13.940 16.639 3.859 1.00 96.88 264 CYS A CA 1
ATOM 2175 C C . CYS A 1 264 ? 14.620 17.498 2.774 1.00 96.88 264 CYS A C 1
ATOM 2177 O O . CYS A 1 264 ? 15.614 17.055 2.204 1.00 96.88 264 CYS A O 1
ATOM 2179 N N . GLY A 1 265 ? 14.109 18.703 2.489 1.00 97.25 265 GLY A N 1
ATOM 2180 C CA . GLY A 1 265 ? 14.681 19.635 1.512 1.00 97.25 265 GLY A CA 1
ATOM 2181 C C . GLY A 1 265 ? 14.161 19.477 0.080 1.00 97.25 265 GLY A C 1
ATOM 2182 O O . GLY A 1 265 ? 14.789 19.991 -0.841 1.00 97.25 265 GLY A O 1
ATOM 2183 N N . PHE A 1 266 ? 13.034 18.787 -0.119 1.00 97.94 266 PHE A N 1
ATOM 2184 C CA . PHE A 1 266 ? 12.419 18.586 -1.435 1.00 97.94 266 PHE A CA 1
ATOM 2185 C C . PHE A 1 266 ? 11.023 19.195 -1.483 1.00 97.94 266 PHE A C 1
ATOM 2187 O O . PHE A 1 266 ? 10.263 19.070 -0.531 1.00 97.94 266 PHE A O 1
ATOM 2194 N N . GLU A 1 267 ? 10.656 19.824 -2.594 1.00 97.88 267 GLU A N 1
ATOM 2195 C CA . GLU A 1 267 ? 9.317 20.385 -2.757 1.00 97.88 267 GLU A CA 1
ATOM 2196 C C . GLU A 1 267 ? 8.313 19.303 -3.168 1.00 97.88 267 GLU A C 1
ATOM 2198 O O . GLU A 1 267 ? 8.529 18.584 -4.143 1.00 97.88 267 GLU A O 1
ATOM 2203 N N . ALA A 1 268 ? 7.209 19.197 -2.422 1.00 97.88 268 ALA A N 1
ATOM 2204 C CA . ALA A 1 268 ? 6.111 18.291 -2.739 1.00 97.88 268 ALA A CA 1
ATOM 2205 C C . ALA A 1 268 ? 4.768 19.007 -2.968 1.00 97.88 268 ALA A C 1
ATOM 2207 O O . ALA A 1 268 ? 4.360 19.931 -2.251 1.00 97.88 268 ALA A O 1
ATOM 2208 N N . GLU A 1 269 ? 4.022 18.494 -3.937 1.00 97.56 269 GLU A N 1
ATOM 2209 C CA . GLU A 1 269 ? 2.641 18.842 -4.260 1.00 97.56 269 GLU A CA 1
ATOM 2210 C C . GLU A 1 269 ? 1.678 17.827 -3.618 1.00 97.56 269 GLU A C 1
ATOM 2212 O O . GLU A 1 269 ? 2.078 16.726 -3.240 1.00 97.56 269 GLU A O 1
ATOM 2217 N N . THR A 1 270 ? 0.403 18.187 -3.452 1.00 96.12 270 THR A N 1
ATOM 2218 C CA . THR A 1 270 ? -0.626 17.293 -2.886 1.00 96.12 270 THR A CA 1
ATOM 2219 C C . THR A 1 270 ? -1.949 17.474 -3.619 1.00 96.12 270 THR A C 1
ATOM 2221 O O . THR A 1 270 ? -2.355 18.627 -3.787 1.00 96.12 270 THR A O 1
ATOM 2224 N N . PRO A 1 271 ? -2.659 16.389 -3.974 1.00 94.38 271 PRO A N 1
ATOM 2225 C CA . PRO A 1 271 ? -4.006 16.481 -4.525 1.00 94.38 271 PRO A CA 1
ATOM 2226 C C . PRO A 1 271 ? -5.021 16.945 -3.466 1.00 94.38 271 PRO A C 1
ATOM 2228 O O . PRO A 1 271 ? -4.741 16.952 -2.264 1.00 94.38 271 PRO A O 1
ATOM 2231 N N . ASN A 1 272 ? -6.233 17.295 -3.910 1.00 88.31 272 ASN A N 1
ATOM 2232 C CA . ASN A 1 272 ? -7.310 17.772 -3.032 1.00 88.31 272 ASN A CA 1
ATOM 2233 C C . ASN A 1 272 ? -7.783 16.710 -2.027 1.00 88.31 272 ASN A C 1
ATOM 2235 O O . ASN A 1 272 ? -8.107 17.041 -0.886 1.00 88.31 272 ASN A O 1
ATOM 2239 N N . LYS A 1 273 ? -7.822 15.436 -2.435 1.00 90.06 273 LYS A N 1
ATOM 2240 C CA . LYS A 1 273 ? -8.205 14.313 -1.569 1.00 90.06 273 LYS A CA 1
ATOM 2241 C C . LYS A 1 273 ? -7.025 13.373 -1.365 1.00 90.06 273 LYS A C 1
ATOM 2243 O O . LYS A 1 273 ? -6.339 13.016 -2.320 1.00 90.06 273 LYS A O 1
ATOM 2248 N N . ALA A 1 274 ? -6.840 12.910 -0.129 1.00 90.69 274 ALA A N 1
ATOM 2249 C CA . ALA A 1 274 ? -5.690 12.099 0.251 1.00 90.69 274 ALA A CA 1
ATOM 2250 C C . ALA A 1 274 ? -5.822 10.620 -0.149 1.00 90.69 274 ALA A C 1
ATOM 2252 O O . ALA A 1 274 ? -5.975 9.737 0.694 1.00 90.69 274 ALA A O 1
ATOM 2253 N N . THR A 1 275 ? -5.784 10.342 -1.454 1.00 92.12 275 THR A N 1
ATOM 2254 C CA . THR A 1 275 ? -5.843 8.979 -1.999 1.00 92.12 275 THR A CA 1
ATOM 2255 C C . THR A 1 275 ? -4.848 8.791 -3.141 1.00 92.12 275 THR A C 1
ATOM 2257 O O . THR A 1 275 ? -4.486 9.745 -3.825 1.00 92.12 275 THR A O 1
ATOM 2260 N N . ILE A 1 276 ? -4.426 7.547 -3.380 1.00 94.56 276 ILE A N 1
ATOM 2261 C CA . ILE A 1 276 ? -3.499 7.225 -4.475 1.00 94.56 276 ILE A CA 1
ATOM 2262 C C . ILE A 1 276 ? -4.122 7.520 -5.842 1.00 94.56 276 ILE A C 1
ATOM 2264 O O . ILE A 1 276 ? -3.456 8.094 -6.697 1.00 94.56 276 ILE A O 1
ATOM 2268 N N . GLY A 1 277 ? -5.404 7.202 -6.039 1.00 94.00 277 GLY A N 1
ATOM 2269 C CA . GLY A 1 277 ? -6.089 7.502 -7.298 1.00 94.00 277 GLY A CA 1
ATOM 2270 C C . GLY A 1 277 ? -6.086 8.986 -7.637 1.00 94.00 277 GLY A C 1
ATOM 2271 O O . GLY A 1 277 ? -5.917 9.348 -8.794 1.00 94.00 277 GLY A O 1
ATOM 2272 N N . GLU A 1 278 ? -6.179 9.846 -6.629 1.00 95.19 278 GLU A N 1
ATOM 2273 C CA . GLU A 1 278 ? -6.137 11.294 -6.828 1.00 95.19 278 GLU A CA 1
ATOM 2274 C C . GLU A 1 278 ? -4.715 11.792 -7.113 1.00 95.19 278 GLU A C 1
ATOM 2276 O O . GLU A 1 278 ? -4.567 12.750 -7.860 1.00 95.19 278 GLU A O 1
ATOM 2281 N N . MET A 1 279 ? -3.664 11.113 -6.628 1.00 96.62 279 MET A N 1
ATOM 2282 C CA . MET A 1 279 ? -2.291 11.399 -7.070 1.00 96.62 279 MET A CA 1
ATOM 2283 C C . MET A 1 279 ? -2.106 11.126 -8.569 1.00 96.62 279 MET A C 1
ATOM 2285 O O . MET A 1 279 ? -1.491 11.934 -9.258 1.00 96.62 279 MET A O 1
ATOM 2289 N N . PHE A 1 280 ? -2.648 10.012 -9.078 1.00 95.06 280 PHE A N 1
ATOM 2290 C CA . PHE A 1 280 ? -2.567 9.685 -10.506 1.00 95.06 280 PHE A CA 1
ATOM 2291 C C . PHE A 1 280 ? -3.366 10.664 -11.372 1.00 95.06 280 PHE A C 1
ATOM 2293 O O . PHE A 1 280 ? -2.826 11.159 -12.356 1.00 95.06 280 PHE A O 1
ATOM 2300 N N . LYS A 1 281 ? -4.602 11.011 -10.989 1.00 93.25 281 LYS A N 1
ATOM 2301 C CA . LYS A 1 281 ? -5.393 12.036 -11.700 1.00 93.25 281 LYS A CA 1
ATOM 2302 C C . LYS A 1 281 ? -4.675 13.384 -11.756 1.00 93.25 281 LYS A C 1
ATOM 2304 O O . LYS A 1 281 ? -4.584 13.997 -12.815 1.00 93.25 281 LYS A O 1
ATOM 2309 N N . TYR A 1 282 ? -4.068 13.780 -10.638 1.00 93.81 282 TYR A N 1
ATOM 2310 C CA . TYR A 1 282 ? -3.343 15.041 -10.522 1.00 93.81 282 TYR A CA 1
ATOM 2311 C C . TYR A 1 282 ? -2.166 15.159 -11.503 1.00 93.81 282 TYR A C 1
ATOM 2313 O O . TYR A 1 282 ? -1.933 16.230 -12.059 1.00 93.81 282 TYR A O 1
ATOM 2321 N N . ILE A 1 283 ? -1.426 14.069 -11.746 1.00 92.69 283 ILE A N 1
ATOM 2322 C CA . ILE A 1 283 ? -0.337 14.066 -12.743 1.00 92.69 283 ILE A CA 1
ATOM 2323 C C . ILE A 1 283 ? -0.836 13.860 -14.175 1.00 92.69 283 ILE A C 1
ATOM 2325 O O . ILE A 1 283 ? -0.137 14.226 -15.117 1.00 92.69 283 ILE A O 1
ATOM 2329 N N . PHE A 1 284 ? -2.030 13.290 -14.338 1.00 84.56 284 PHE A N 1
ATOM 2330 C CA . PHE A 1 284 ? -2.696 13.148 -15.631 1.00 84.56 284 PHE A CA 1
ATOM 2331 C C . PHE A 1 284 ? -3.222 14.493 -16.161 1.00 84.56 284 PHE A C 1
ATOM 2333 O O . PHE A 1 284 ? -3.326 14.670 -17.372 1.00 84.56 284 PHE A O 1
ATOM 2340 N N . GLY A 1 285 ? -3.487 15.455 -15.267 1.00 74.69 285 GLY A N 1
ATOM 2341 C CA . GLY A 1 285 ? -4.012 16.781 -15.606 1.00 74.69 285 GLY A CA 1
ATOM 2342 C C . GLY A 1 285 ? -5.541 16.881 -15.578 1.00 74.69 285 GLY A C 1
ATOM 2343 O O . GLY A 1 285 ? -6.084 17.767 -16.235 1.00 74.69 285 GLY A O 1
ATOM 2344 N N . GLU A 1 286 ? -6.215 15.984 -14.846 1.00 51.59 286 GLU A N 1
ATOM 2345 C CA . GLU A 1 286 ? -7.665 16.028 -14.569 1.00 51.59 286 GLU A CA 1
ATOM 2346 C C . GLU A 1 286 ? -8.001 16.716 -13.238 1.00 51.59 286 GLU A C 1
ATOM 2348 O O . GLU A 1 286 ? -7.243 16.536 -12.253 1.00 51.59 286 GLU A O 1
#

Sequence (286 aa):
MRIGVDRHLSLRFFPNIDVKVGFENNLDKRFLLKCKNIDQDQYDLFLTHDVEGCDISINSKIRPFYKGRVLFSANKEDLIGYTQLYDEVFEIHPVVSMDFRGIDFIMDNSSKWVVFTSKRAVEFFFKRINPRCLCNKSIAAIGEKTALALKDKGFQLDYVPEEYYSSSLIEFLKDKEDVLVITALKYNKAYDELKNVKVLPVYENYIPDEIKYFKPEGEFDFGLFSSPSAFWHIKEAFGSYDFAKRIKRIIAIGKTTKSYINSCGFEAETPNKATIGEMFKYIFGE

Nearest PDB structures (foldseek):
  1wcx-assembly1_A  TM=6.592E-01  e=9.768E-08  Thermus thermophilus
  1wd7-assembly1_A  TM=4.789E-01  e=1.454E-07  Thermus thermophilus
  3d8s-assembly1_A  TM=4.486E-01  e=2.043E-07  Thermus thermophilus HB27
  8by2-assembly1_A  TM=3.856E-01  e=4.556E+00  Escherichia coli
  3e8x-assembly1_A-2  TM=3.462E-01  e=7.176E+00  Halalkalibacterium halodurans

InterPro domains:
  IPR003754 Tetrapyrrole biosynthesis, uroporphyrinogen III synthase [PF02602] (110-280)
  IPR003754 Tetrapyrrole biosynthesis, uroporphyrinogen III synthase [cd06578] (89-283)
  IPR036108 Tetrapyrrole biosynthesis, uroporphyrinogen III synthase superfamily [G3DSA:3.40.50.10090] (106-196)
  IPR036108 Tetrapyrrole biosynthesis, uroporphyrinogen III synthase superfamily [G3DSA:3.40.50.10090] (197-284)
  IPR036108 Tetrapyrrole biosynthesis, uroporphyrinogen III synthase superfamily [SSF69618] (102-284)

Radius of gyration: 21.46 Å; Cα contacts (8 Å, |Δi|>4): 572; chains: 1; bounding box: 46×43×62 Å

pLDDT: mean 91.28, std 7.87, range [51.59, 98.5]

Secondary structure (DSSP, 8-state):
-EEEE-TT--GGGSPPEEEEEEE-TTS-GGGGGGEEEE-SSS-SEEEES--TT-SEEE-----PPPPEEEEEEEEHHHHHHHHHHHTTTEEEEEEEEEEEEE------TT-SEEEE-SHHHHHHHHTTS-GGGGTTSEEEESSHHHHHHHHTTT---SB--S-SSSHHHHHHHHTSSSEEEEEESS--GGGTT-TTEEEEEEEEEE--GGGGG----S-EEEEEESSHHHHHHHHHHHSSTHHHHTEEEEEESSHHHHHHHHHTT--EE--SSSSHHHHHHHHHT-

Organism: Hippea maritima (strain ATCC 700847 / DSM 10411 / MH2) (NCBI:txid760142)

Solvent-accessible surface area (backbone atoms only — not comparable to full-atom values): 15773 Å² total; per-residue (Å²): 90,39,37,8,36,37,88,66,46,51,58,70,78,52,70,79,41,86,55,34,31,18,63,42,89,87,38,68,57,54,64,51,66,41,45,73,40,77,30,83,88,64,55,63,33,35,39,29,56,63,48,76,94,35,83,40,66,49,80,57,93,62,80,74,72,94,45,56,30,29,38,37,20,31,36,52,67,58,46,48,53,54,40,46,72,40,44,80,59,29,48,59,45,51,26,44,34,28,40,78,47,69,51,88,74,82,84,78,82,83,44,45,29,41,34,31,62,30,43,63,27,52,54,42,40,58,74,77,43,65,75,73,77,54,64,98,40,50,32,33,18,38,19,68,66,19,39,48,55,42,42,78,72,73,48,80,70,78,43,72,49,77,65,91,83,47,70,61,57,60,51,58,57,70,77,44,70,39,31,35,38,32,26,43,65,83,62,72,67,74,51,77,74,36,92,50,47,46,79,43,46,24,27,40,79,46,71,48,80,66,36,77,72,36,71,88,76,78,72,24,55,31,29,40,26,69,35,49,59,26,53,49,42,47,24,66,71,68,73,44,67,65,64,61,77,34,33,77,39,36,37,18,25,30,69,71,24,22,54,47,42,41,75,73,76,40,79,50,43,60,42,96,52,76,36,71,72,40,48,52,35,54,76,72,73,103